Protein 4J5R (pdb70)

Structure (mmCIF, N/CA/C/O backbone):
data_4J5R
#
_entry.id   4J5R
#
_cell.length_a   50.803
_cell.length_b   72.004
_cell.length_c   81.919
_cell.angle_alpha   90.00
_cell.angle_beta   90.00
_cell.angle_gamma   90.00
#
_symmetry.space_group_name_H-M   'P 21 21 21'
#
loop_
_entity.id
_entity.type
_entity.pdbx_description
1 polymer 'O-acetyl-ADP-ribose deacetylase 1'
2 non-polymer "5'-O-[(S)-{[(S)-{[(2R,3R,4S)-3,4-DIHYDROXYPYRROLIDIN-2-YL]METHOXY}(HYDROXY)PHOSPHORYL]OXY}(HYDROXY)PHOSPHORYL]ADENOSINE"
3 non-polymer 'CHLORIDE ION'
4 non-polymer 1,2-ETHANEDIOL
5 water water
#
loop_
_atom_site.group_PDB
_atom_site.id
_atom_site.type_symbol
_atom_site.label_atom_id
_atom_site.label_alt_id
_atom_site.label_comp_id
_atom_site.label_asym_id
_atom_site.label_entity_id
_atom_site.label_seq_id
_atom_site.pdbx_PDB_ins_code
_atom_site.Cartn_x
_atom_site.Cartn_y
_atom_site.Cartn_z
_atom_site.occupancy
_atom_site.B_iso_or_equiv
_atom_site.auth_seq_id
_atom_site.auth_comp_id
_atom_site.auth_asym_id
_atom_site.auth_atom_id
_atom_site.pdbx_PDB_model_num
ATOM 1 N N . SER A 1 6 ? 23.694 54.432 14.238 1.00 30.67 12 SER A N 1
ATOM 2 C CA A SER A 1 6 ? 22.927 55.546 13.594 0.40 24.44 12 SER A CA 1
ATOM 3 C CA B SER A 1 6 ? 22.837 55.472 13.599 0.60 27.59 12 SER A CA 1
ATOM 4 C C . SER A 1 6 ? 22.338 56.519 14.613 1.00 20.81 12 SER A C 1
ATOM 5 O O . SER A 1 6 ? 21.754 56.162 15.649 1.00 22.89 12 SER A O 1
ATOM 19 N N . ARG A 1 7 ? 22.515 57.785 14.306 1.00 16.82 13 ARG A N 1
ATOM 20 C CA . ARG A 1 7 ? 21.970 58.851 15.124 1.00 13.21 13 ARG A CA 1
ATOM 21 C C . ARG A 1 7 ? 20.457 58.803 15.130 1.00 11.56 13 ARG A C 1
ATOM 22 O O . ARG A 1 7 ? 19.824 59.174 16.123 1.00 12.24 13 ARG A O 1
ATOM 43 N N . ILE A 1 8 ? 19.916 58.445 13.977 1.00 11.05 14 ILE A N 1
ATOM 44 C CA . ILE A 1 8 ? 18.494 58.467 13.751 1.00 9.18 14 ILE A CA 1
ATOM 45 C C . ILE A 1 8 ? 17.977 57.046 13.636 1.00 9.42 14 ILE A C 1
ATOM 46 O O . ILE A 1 8 ? 18.486 56.264 12.850 1.00 10.30 14 ILE A O 1
ATOM 62 N N . THR A 1 9 ? 16.929 56.765 14.400 1.00 8.64 15 THR A N 1
ATOM 63 C CA . THR A 1 9 ? 16.127 55.567 14.289 1.00 9.47 15 THR A CA 1
ATOM 64 C C . THR A 1 9 ? 14.787 55.966 13.722 1.00 8.25 15 THR A C 1
ATOM 65 O O . THR A 1 9 ? 14.246 56.974 14.137 1.00 8.96 15 THR A O 1
ATOM 76 N N . TYR A 1 10 ? 14.268 55.200 12.760 1.00 9.18 16 TYR A N 1
ATOM 77 C CA . TYR A 1 10 ? 12.974 55.486 12.159 1.00 9.40 16 TYR A CA 1
ATOM 78 C C . TYR A 1 10 ? 11.888 54.556 12.680 1.00 9.32 16 TYR A C 1
ATOM 79 O O . TYR A 1 10 ? 12.073 53.343 12.740 1.00 11.94 16 TYR A O 1
ATOM 97 N N . VAL A 1 11 ? 10.730 55.144 12.975 1.00 9.49 17 VAL A N 1
ATOM 98 C CA . VAL A 1 11 ? 9.542 54.403 13.402 1.00 9.11 17 VAL A CA 1
ATOM 99 C C . VAL A 1 11 ? 8.355 54.851 12.564 1.00 9.64 17 VAL A C 1
ATOM 100 O O . VAL A 1 11 ? 8.149 56.047 12.300 1.00 12.21 17 VAL A O 1
ATOM 113 N N . LYS A 1 12 ? 7.597 53.860 12.114 1.00 9.68 18 LYS A N 1
ATOM 114 C CA . LYS A 1 12 ? 6.327 54.089 11.454 1.00 11.54 18 LYS A CA 1
ATOM 115 C C . LYS A 1 12 ? 5.229 54.083 12.532 1.00 14.57 18 LYS A C 1
ATOM 116 O O . LYS A 1 12 ? 4.930 53.047 13.144 1.00 19.19 18 LYS A O 1
ATOM 135 N N . GLY A 1 13 ? 4.553 55.187 12.660 1.00 18.78 19 GLY A N 1
ATOM 136 C CA . GLY A 1 13 ? 3.443 55.298 13.613 1.00 21.11 19 GLY A CA 1
ATOM 137 C C . GLY A 1 13 ? 3.304 56.723 14.112 1.00 19.21 19 GLY A C 1
ATOM 138 O O . GLY A 1 13 ? 3.652 57.685 13.413 1.00 21.64 19 GLY A O 1
ATOM 142 N N . ASP A 1 14 ? 2.710 56.798 15.307 1.00 17.04 20 ASP A N 1
ATOM 143 C CA . ASP A 1 14 ? 2.194 57.995 15.899 1.00 16.52 20 ASP A CA 1
ATOM 144 C C . ASP A 1 14 ? 3.342 58.530 16.753 1.00 16.67 20 ASP A C 1
ATOM 145 O O . ASP A 1 14 ? 3.631 57.973 17.843 1.00 18.22 20 ASP A O 1
ATOM 154 N N . LEU A 1 15 ? 3.848 59.718 16.374 1.00 14.58 21 LEU A N 1
ATOM 155 C CA . LEU A 1 15 ? 4.841 60.422 17.157 1.00 12.51 21 LEU A CA 1
ATOM 156 C C . LEU A 1 15 ? 4.425 60.481 18.610 1.00 12.99 21 LEU A C 1
ATOM 157 O O . LEU A 1 15 ? 5.261 60.334 19.507 1.00 15.54 21 LEU A O 1
ATOM 173 N N . PHE A 1 16 ? 3.118 60.683 18.845 1.00 12.62 22 PHE A N 1
ATOM 174 C CA . PHE A 1 16 ? 2.639 60.968 20.201 1.00 15.73 22 PHE A CA 1
ATOM 175 C C . PHE A 1 16 ? 2.487 59.745 21.090 1.00 17.72 22 PHE A C 1
ATOM 176 O O . PHE A 1 16 ? 2.144 59.873 22.289 1.00 24.28 22 PHE A O 1
ATOM 193 N N . ALA A 1 17 ? 2.751 58.591 20.512 1.00 19.58 23 ALA A N 1
ATOM 194 C CA . ALA A 1 17 ? 2.857 57.344 21.251 1.00 20.00 23 ALA A CA 1
ATOM 195 C C . ALA A 1 17 ? 4.306 56.944 21.522 1.00 16.94 23 ALA A C 1
ATOM 196 O O . ALA A 1 17 ? 4.558 55.828 21.964 1.00 19.08 23 ALA A O 1
ATOM 203 N N . CYS A 1 18 ? 5.253 57.843 21.227 1.00 15.90 24 CYS A N 1
ATOM 204 C CA . CYS A 1 18 ? 6.630 57.646 21.686 1.00 14.36 24 CYS A CA 1
ATOM 205 C C . CYS A 1 18 ? 6.695 57.639 23.220 1.00 15.31 24 CYS A C 1
ATOM 206 O O . CYS A 1 18 ? 5.717 57.993 23.909 1.00 15.85 24 CYS A O 1
ATOM 214 N N . PRO A 1 19 ? 7.855 57.246 23.785 1.00 13.27 25 PRO A N 1
ATOM 215 C CA . PRO A 1 19 ? 7.921 57.213 25.245 1.00 13.78 25 PRO A CA 1
ATOM 216 C C . PRO A 1 19 ? 7.640 58.573 25.889 1.00 15.21 25 PRO A C 1
ATOM 217 O O . PRO A 1 19 ? 8.032 59.645 25.380 1.00 14.36 25 PRO A O 1
ATOM 228 N N A LYS A 1 20 ? 6.971 58.515 27.024 0.61 17.29 26 LYS A N 1
ATOM 229 N N B LYS A 1 20 ? 6.961 58.534 27.020 0.39 16.62 26 LYS A N 1
ATOM 230 C CA A LYS A 1 20 ? 6.548 59.710 27.749 0.61 18.73 26 LYS A CA 1
ATOM 231 C CA B LYS A 1 20 ? 6.542 59.756 27.680 0.39 17.64 26 LYS A CA 1
ATOM 232 C C A LYS A 1 20 ? 7.716 60.443 28.374 0.61 16.35 26 LYS A C 1
ATOM 233 C C B LYS A 1 20 ? 7.755 60.502 28.231 0.39 18.41 26 LYS A C 1
ATOM 234 O O A LYS A 1 20 ? 7.592 61.587 28.782 0.61 19.01 26 LYS A O 1
ATOM 235 O O B LYS A 1 20 ? 7.694 61.706 28.453 0.39 21.83 26 LYS A O 1
ATOM 272 N N . THR A 1 21 ? 8.866 59.784 28.394 1.00 17.25 27 THR A N 1
ATOM 273 C CA . THR A 1 21 ? 10.107 60.359 28.892 1.00 15.88 27 THR A CA 1
ATOM 274 C C . THR A 1 21 ? 10.921 61.056 27.785 1.00 12.73 27 THR A C 1
ATOM 275 O O . THR A 1 21 ? 11.874 61.777 28.095 1.00 13.40 27 THR A O 1
ATOM 287 N N . ASP A 1 22 ? 10.616 60.794 26.511 1.00 10.73 28 ASP A N 1
ATOM 288 C CA . ASP A 1 22 ? 11.301 61.468 25.408 1.00 8.75 28 ASP A CA 1
ATOM 289 C C . ASP A 1 22 ? 10.884 62.932 25.396 1.00 8.40 28 ASP A C 1
ATOM 290 O O . ASP A 1 22 ? 9.754 63.286 25.735 1.00 10.70 28 ASP A O 1
ATOM 299 N N . SER A 1 23 ? 11.808 63.780 24.994 1.00 6.45 29 SER A N 1
ATOM 300 C CA . SER A 1 23 ? 11.478 65.137 24.584 1.00 6.17 29 SER A CA 1
ATOM 301 C C . SER A 1 23 ? 11.065 65.087 23.094 1.00 6.11 29 SER A C 1
ATOM 302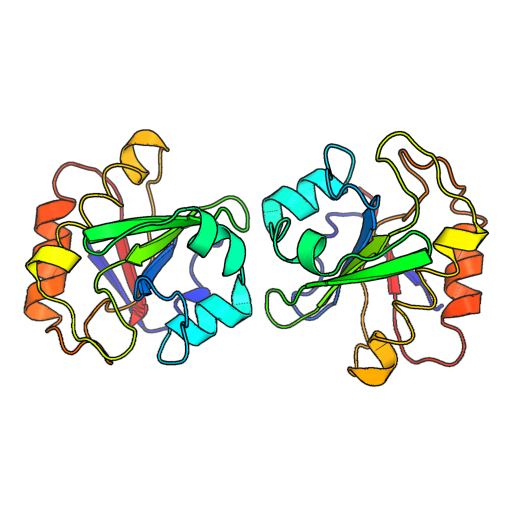 O O . SER A 1 23 ? 11.435 64.179 22.401 1.00 6.65 29 SER A O 1
ATOM 310 N N . LEU A 1 24 ? 10.299 66.073 22.689 1.00 5.68 30 LEU A N 1
ATOM 311 C CA . LEU A 1 24 ? 9.725 66.142 21.353 1.00 5.70 30 LEU A CA 1
ATOM 312 C C . LEU A 1 24 ? 10.166 67.404 20.665 1.00 4.81 30 LEU A C 1
ATOM 313 O O . LEU A 1 24 ? 10.472 68.42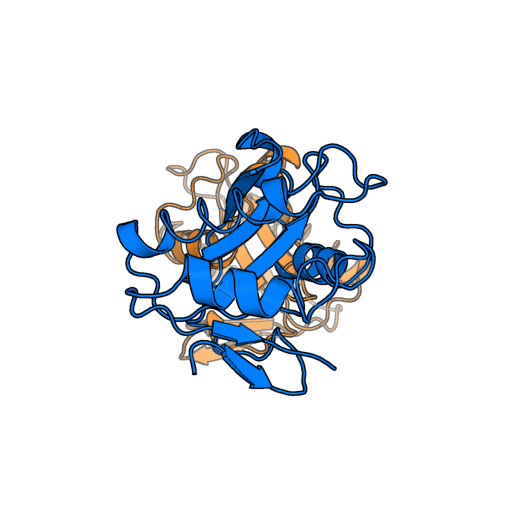4 21.316 1.00 5.60 30 LEU A O 1
ATOM 329 N N . ALA A 1 25 ? 10.148 67.379 19.326 1.00 4.83 31 ALA A N 1
ATOM 330 C CA . ALA A 1 25 ? 10.475 68.562 18.553 1.00 4.66 31 ALA A CA 1
ATOM 331 C C . ALA A 1 25 ? 9.652 68.638 17.280 1.00 4.02 31 ALA A C 1
ATOM 332 O O . ALA A 1 25 ? 9.372 67.618 16.659 1.00 4.74 31 ALA A O 1
ATOM 339 N N . HIS A 1 26 ? 9.388 69.879 16.862 1.00 4.15 32 HIS A N 1
ATOM 340 C CA . HIS A 1 26 ? 8.797 70.154 15.553 1.00 4.68 32 HIS A CA 1
ATOM 341 C C . HIS A 1 26 ? 9.030 71.619 15.205 1.00 4.61 32 HIS A C 1
ATOM 342 O O . HIS A 1 26 ? 9.488 72.397 16.040 1.00 5.09 32 HIS A O 1
ATOM 357 N N . CYS A 1 27 ? 8.703 71.996 13.967 1.00 4.62 33 CYS A N 1
ATOM 358 C CA . CYS A 1 27 ? 8.994 73.338 13.443 1.00 4.46 33 CYS A CA 1
ATOM 359 C C . CYS A 1 27 ? 7.747 74.229 13.390 1.00 4.49 33 CYS A C 1
ATOM 360 O O . CYS A 1 27 ? 6.696 73.782 12.888 1.00 4.87 33 CYS A O 1
ATOM 368 N N . ILE A 1 28 ? 7.875 75.486 13.804 1.00 4.33 34 ILE A N 1
ATOM 369 C CA . ILE A 1 28 ? 6.819 76.458 13.693 1.00 4.90 34 ILE A CA 1
ATOM 370 C C . ILE A 1 28 ? 7.408 77.808 13.286 1.00 4.89 34 ILE A C 1
ATOM 371 O O . ILE A 1 28 ? 8.634 77.980 13.177 1.00 5.51 34 ILE A O 1
ATOM 387 N N . SER A 1 29 ? 6.528 78.795 13.096 1.00 5.48 35 SER A N 1
ATOM 388 C CA . SER A 1 29 ? 6.929 80.175 12.866 1.00 6.12 35 SER A CA 1
ATOM 389 C C . SER A 1 29 ? 6.918 81.011 14.121 1.00 6.31 35 SER A C 1
ATOM 390 O O . SER A 1 29 ? 6.333 80.626 15.140 1.00 6.12 35 SER A O 1
ATOM 398 N N . GLU A 1 30 ? 7.444 82.219 13.999 1.00 6.62 36 GLU A N 1
ATOM 399 C CA . GLU A 1 30 ? 7.367 83.181 15.099 1.00 6.87 36 GLU A CA 1
ATOM 400 C C . GLU A 1 30 ? 5.925 83.479 15.496 1.00 7.67 36 GLU A C 1
ATOM 401 O O . GLU A 1 30 ? 5.653 83.895 16.622 1.00 9.19 36 GLU A O 1
ATOM 413 N N . ASP A 1 31 ? 4.986 83.345 14.579 1.00 7.44 37 ASP A N 1
ATOM 414 C CA . ASP A 1 31 ? 3.596 83.652 14.865 1.00 8.77 37 ASP A CA 1
ATOM 415 C C . ASP A 1 31 ? 2.930 82.625 15.810 1.00 8.38 37 ASP A C 1
ATOM 416 O O . ASP A 1 31 ? 1.873 82.900 16.388 1.00 9.23 37 ASP A O 1
ATOM 425 N N A CYS A 1 32 ? 3.526 81.448 16.023 0.55 8.15 38 CYS A N 1
ATOM 426 N N B CYS A 1 32 ? 3.472 81.409 15.820 0.45 8.03 38 CYS A N 1
ATOM 427 C CA A CYS A 1 32 ? 2.916 80.414 16.848 0.55 7.94 38 CYS A CA 1
ATOM 428 C CA B CYS A 1 32 ? 3.028 80.366 16.702 0.45 7.99 38 CYS A CA 1
ATOM 429 C C A CYS A 1 32 ? 1.429 80.186 16.525 0.55 6.99 38 CYS A C 1
ATOM 430 C C B CYS A 1 32 ? 1.548 79.954 16.480 0.45 7.92 38 CYS A C 1
ATOM 431 O O A CYS A 1 32 ? 0.594 80.102 17.423 0.55 7.58 38 CYS A O 1
ATOM 432 O O B CYS A 1 32 ? 0.840 79.508 17.391 0.45 8.20 38 CYS A O 1
ATOM 447 N N . ARG A 1 33 ? 1.113 80.094 15.230 1.00 6.76 39 ARG A N 1
ATOM 448 C CA . ARG A 1 33 ? -0.262 79.766 14.820 1.00 6.75 39 ARG A CA 1
ATOM 449 C C . ARG A 1 33 ? -0.522 78.252 14.827 1.00 6.98 39 ARG A C 1
ATOM 450 O O . ARG A 1 33 ? -1.615 77.814 15.169 1.00 8.24 39 ARG A O 1
ATOM 472 N N . MET A 1 34 ? 0.430 77.481 14.375 1.00 6.28 40 MET A N 1
ATOM 473 C CA . MET A 1 34 ? 0.367 76.007 14.450 1.00 5.59 40 MET A CA 1
ATOM 474 C C . MET A 1 34 ? -0.952 75.457 13.901 1.00 6.04 40 MET A C 1
ATOM 475 O O . MET A 1 34 ? -1.629 74.673 14.538 1.00 7.27 40 MET A O 1
ATOM 489 N N . GLY A 1 35 ? -1.319 75.879 12.694 1.00 5.61 41 GLY A N 1
ATOM 490 C CA . GLY A 1 35 ? -2.646 75.600 12.166 1.00 5.56 41 GLY A CA 1
ATOM 491 C C . GLY A 1 35 ? -2.799 74.401 11.252 1.00 5.49 41 GLY A C 1
ATOM 492 O O . GLY A 1 35 ? -3.907 74.103 10.813 1.00 6.94 41 GLY A O 1
ATOM 496 N N . ALA A 1 36 ? -1.672 73.778 10.918 1.00 5.68 42 ALA A N 1
ATOM 497 C CA . ALA A 1 36 ? -1.642 72.727 9.939 1.00 6.19 42 ALA A CA 1
ATOM 498 C C . ALA A 1 36 ? -0.600 71.687 10.276 1.00 5.70 42 ALA A C 1
ATOM 499 O O . ALA A 1 36 ? 0.178 71.863 11.237 1.00 5.90 42 ALA A O 1
ATOM 506 N N . GLY A 1 37 ? -0.504 70.639 9.481 1.00 6.73 43 GLY A N 1
ATOM 507 C CA . GLY A 1 37 ? 0.523 69.654 9.647 1.00 5.85 43 GLY A CA 1
ATOM 508 C C . GLY A 1 37 ? 0.476 68.984 10.994 1.00 5.74 43 GLY A C 1
ATOM 509 O O . GLY A 1 37 ? -0.565 68.924 11.657 1.00 7.06 43 GLY A O 1
ATOM 513 N N . ILE A 1 38 ? 1.621 68.532 11.458 1.00 5.56 44 ILE A N 1
ATOM 514 C CA . ILE A 1 38 ? 1.732 67.982 12.797 1.00 6.18 44 ILE A CA 1
ATOM 515 C C . ILE A 1 38 ? 1.596 69.091 13.850 1.00 5.22 44 ILE A C 1
ATOM 516 O O . ILE A 1 38 ? 1.235 68.813 14.995 1.00 5.40 44 ILE A O 1
ATOM 532 N N . ALA A 1 39 ? 1.860 70.338 13.471 1.00 4.83 45 ALA A N 1
ATOM 533 C CA . ALA A 1 39 ? 1.831 71.376 14.472 1.00 4.83 45 ALA A CA 1
ATOM 534 C C . ALA A 1 39 ? 0.487 71.521 15.120 1.00 5.15 45 ALA A C 1
ATOM 535 O O . ALA A 1 39 ? 0.400 71.790 16.321 1.00 5.10 45 ALA A O 1
ATOM 542 N N . VAL A 1 40 ? -0.588 71.413 14.340 1.00 4.85 46 VAL A N 1
ATOM 543 C CA . VAL A 1 40 ? -1.920 71.582 14.924 1.00 4.85 46 VAL A CA 1
ATOM 544 C C . VAL A 1 40 ? -2.210 70.500 15.980 1.00 4.76 46 VAL A C 1
ATOM 545 O O . VAL A 1 40 ? -2.976 70.695 16.911 1.00 5.86 46 VAL A O 1
ATOM 558 N N . LEU A 1 41 ? -1.591 69.328 15.808 1.00 5.35 47 LEU A N 1
ATOM 559 C CA . LEU A 1 41 ? -1.662 68.268 16.801 1.00 5.65 47 LEU A CA 1
ATOM 560 C C . LEU A 1 41 ? -0.853 68.555 18.051 1.00 5.49 47 LEU A C 1
ATOM 561 O O . LEU A 1 41 ? -1.310 68.263 19.158 1.00 5.67 47 LEU A O 1
ATOM 577 N N . PHE A 1 42 ? 0.332 69.154 17.917 1.00 5.25 48 PHE A N 1
ATOM 578 C CA . PHE A 1 42 ? 1.056 69.667 19.091 1.00 4.78 48 PHE A CA 1
ATOM 579 C C . PHE A 1 42 ? 0.207 70.717 19.806 1.00 5.25 48 PHE A C 1
ATOM 580 O O . PHE A 1 42 ? 0.172 70.757 21.045 1.00 5.64 48 PHE A O 1
ATOM 597 N N . LYS A 1 43 ? -0.444 71.591 19.064 1.00 5.51 49 LYS A N 1
ATOM 598 C CA . LYS A 1 43 ? -1.275 72.607 19.658 1.00 5.59 49 LYS A CA 1
ATOM 599 C C . LYS A 1 43 ? -2.394 71.989 20.461 1.00 5.98 49 LYS A C 1
ATOM 600 O O . LYS A 1 43 ? -2.641 72.335 21.635 1.00 7.00 49 LYS A O 1
ATOM 619 N N . LYS A 1 44 ? -3.104 71.057 19.852 1.00 5.87 50 LYS A N 1
ATOM 620 C CA . LYS A 1 44 ? -4.217 70.363 20.537 1.00 7.52 50 LYS A CA 1
ATOM 621 C C . LYS A 1 44 ? -3.710 69.649 21.793 1.00 6.91 50 LYS A C 1
ATOM 622 O O . LYS A 1 44 ? -4.363 69.680 22.828 1.00 7.89 50 LYS A O 1
ATOM 641 N N . LYS A 1 45 ? -2.606 68.923 21.685 1.00 7.07 51 LYS A N 1
ATOM 642 C CA . LYS A 1 45 ? -2.162 68.052 22.763 1.00 7.18 51 LYS A CA 1
ATOM 643 C C . LYS A 1 45 ? -1.608 68.833 23.941 1.00 6.85 51 LYS A C 1
ATOM 644 O O . LYS A 1 45 ? -1.855 68.489 25.096 1.00 9.21 51 LYS A O 1
ATOM 663 N N . PHE A 1 46 ? -0.797 69.849 23.661 1.00 5.84 52 PHE A N 1
ATOM 664 C CA . PHE A 1 46 ? -0.012 70.537 24.673 1.00 5.66 52 PHE A CA 1
ATOM 665 C C . PHE A 1 46 ? -0.414 71.971 24.940 1.00 5.85 52 PHE A C 1
ATOM 666 O O . PHE A 1 46 ? -0.054 72.507 25.993 1.00 7.19 52 PHE A O 1
ATOM 683 N N . GLY A 1 47 ? -1.106 72.640 24.009 1.00 5.77 53 GLY A N 1
ATOM 684 C CA . GLY A 1 47 ? -1.376 74.038 24.199 1.00 5.89 53 GLY A CA 1
ATOM 685 C C . GLY A 1 47 ? -0.129 74.860 24.417 1.00 5.96 53 GLY A C 1
ATOM 686 O O . GLY A 1 47 ? 0.865 74.684 23.751 1.00 6.59 53 GLY A O 1
ATOM 690 N N . GLY A 1 48 ? -0.167 75.738 25.391 1.00 5.92 54 GLY A N 1
ATOM 691 C CA . GLY A 1 48 ? 0.972 76.571 25.695 1.00 6.41 54 GLY A CA 1
ATOM 692 C C . GLY A 1 48 ? 1.286 77.732 24.768 1.00 6.35 54 GLY A C 1
ATOM 693 O O . GLY A 1 48 ? 2.371 78.296 24.819 1.00 6.64 54 GLY A O 1
ATOM 697 N N . VAL A 1 49 ? 0.341 78.098 23.906 1.00 6.67 55 VAL A N 1
ATOM 698 C CA . VAL A 1 49 ? 0.589 79.185 22.949 1.00 6.98 55 VAL A CA 1
ATOM 699 C C . VAL A 1 49 ? 1.008 80.473 23.635 1.00 7.12 55 VAL A C 1
ATOM 700 O O . VAL A 1 49 ? 1.964 81.103 23.218 1.00 7.41 55 VAL A O 1
ATOM 713 N N . GLN A 1 50 ? 0.325 80.860 24.702 1.00 7.35 56 GLN A N 1
ATOM 714 C CA A GLN A 1 50 ? 0.649 82.107 25.403 0.70 7.96 56 GLN A CA 1
ATOM 715 C CA B GLN A 1 50 ? 0.689 82.136 25.287 0.30 7.93 56 GLN A CA 1
ATOM 716 C C . GLN A 1 50 ? 2.074 82.076 25.929 1.00 6.69 56 GLN A C 1
ATOM 717 O O . GLN A 1 50 ? 2.859 83.028 25.802 1.00 7.76 56 GLN A O 1
ATOM 744 N N . GLU A 1 51 ? 2.394 80.977 26.601 1.00 6.50 57 GLU A N 1
ATOM 745 C CA . GLU A 1 51 ? 3.742 80.820 27.158 1.00 6.75 57 GLU A CA 1
ATOM 746 C C . GLU A 1 51 ? 4.802 80.875 26.039 1.00 7.08 57 GLU A C 1
ATOM 747 O O . GLU A 1 51 ? 5.858 81.492 26.237 1.00 7.91 57 GLU A O 1
ATOM 759 N N . LEU A 1 52 ? 4.536 80.225 24.908 1.00 6.52 58 LEU A N 1
ATOM 760 C CA . LEU A 1 52 ? 5.445 80.256 23.793 1.00 6.48 58 LEU A CA 1
ATOM 761 C C . LEU A 1 52 ? 5.616 81.674 23.251 1.00 6.25 58 LEU A C 1
ATOM 762 O O . LEU A 1 52 ? 6.744 82.162 23.069 1.00 7.38 58 LEU A O 1
ATOM 778 N N . LEU A 1 53 ? 4.505 82.364 23.009 1.00 7.40 59 LEU A N 1
ATOM 779 C CA . LEU A 1 53 ? 4.576 83.751 22.524 1.00 8.22 59 LEU A CA 1
ATOM 780 C C . LEU A 1 53 ? 5.424 84.622 23.447 1.00 8.82 59 LEU A C 1
ATOM 781 O O . LEU A 1 53 ? 6.220 85.445 23.004 1.00 8.66 59 LEU A O 1
ATOM 797 N N . ASN A 1 54 ? 5.254 84.431 24.743 1.00 8.15 60 ASN A N 1
ATOM 798 C CA . ASN A 1 54 ? 5.947 85.219 25.719 1.00 8.39 60 ASN A CA 1
ATOM 799 C C . ASN A 1 54 ? 7.459 85.037 25.693 1.00 9.40 60 ASN A C 1
ATOM 800 O O . ASN A 1 54 ? 8.185 85.917 26.135 1.00 9.96 60 ASN A O 1
ATOM 811 N N . GLN A 1 55 ? 7.938 83.917 25.194 1.00 7.94 61 GLN A N 1
ATOM 812 C CA . GLN A 1 55 ? 9.380 83.730 25.075 1.00 7.98 61 GLN A CA 1
ATOM 813 C C . GLN A 1 55 ? 9.989 84.586 23.973 1.00 9.02 61 GLN A C 1
ATOM 814 O O . GLN A 1 55 ? 11.218 84.750 23.944 1.00 10.01 61 GLN A O 1
ATOM 828 N N . GLN A 1 56 ? 9.183 85.098 23.033 1.00 9.21 62 GLN A N 1
ATOM 829 C CA A GLN A 1 56 ? 9.651 86.043 22.016 0.63 10.22 62 GLN A CA 1
ATOM 830 C CA B GLN A 1 56 ? 9.667 86.061 22.039 0.37 9.80 62 GLN A CA 1
ATOM 831 C C . GLN A 1 56 ? 10.869 85.513 21.268 1.00 9.11 62 GLN A C 1
ATOM 832 O O . GLN A 1 56 ? 11.844 86.235 20.995 1.00 11.02 62 GLN A O 1
ATOM 859 N N . LYS A 1 57 ? 10.780 84.260 20.880 1.00 8.24 63 LYS A N 1
ATOM 860 C CA A LYS A 1 57 ? 11.825 83.656 20.074 0.67 7.81 63 LYS A CA 1
ATOM 861 C CA B LYS A 1 57 ? 11.835 83.654 20.085 0.33 7.86 63 LYS A CA 1
ATOM 862 C C . LYS A 1 57 ? 11.648 83.955 18.601 1.00 7.71 63 LYS A C 1
ATOM 863 O O . LYS A 1 57 ? 10.545 84.128 18.098 1.00 9.67 63 LYS A O 1
ATOM 900 N N . LYS A 1 58 ? 12.778 84.031 17.914 1.00 7.48 64 LYS A N 1
ATOM 901 C CA A LYS A 1 58 ? 12.883 84.464 16.524 0.39 7.94 64 LYS A CA 1
ATOM 902 C CA B LYS A 1 58 ? 12.886 84.463 16.520 0.61 7.88 64 LYS A CA 1
ATOM 903 C C . LYS A 1 58 ? 13.416 83.348 15.644 1.00 7.09 64 LYS A C 1
ATOM 904 O O . LYS A 1 58 ? 13.954 82.342 16.106 1.00 6.91 64 LYS A O 1
ATOM 941 N N . SER A 1 59 ? 13.301 83.545 14.320 1.00 7.48 65 SER A N 1
ATOM 942 C CA A SER A 1 59 ? 13.812 82.584 13.343 0.61 7.30 65 SER A CA 1
ATOM 943 C CA B SER A 1 59 ? 13.793 82.585 13.368 0.39 7.47 65 SER A CA 1
ATOM 944 C C . SER A 1 59 ? 15.252 82.204 13.697 1.00 6.69 65 SER A C 1
ATOM 945 O O . SER A 1 59 ? 16.088 83.080 13.911 1.00 8.69 65 SER A O 1
ATOM 960 N N . GLY A 1 60 ? 15.541 80.900 13.692 1.00 7.27 66 GLY A N 1
ATOM 961 C CA . GLY A 1 60 ? 16.824 80.357 14.048 1.00 7.05 66 GLY A CA 1
ATOM 962 C C . GLY A 1 60 ? 16.990 80.060 15.525 1.00 6.32 66 GLY A C 1
ATOM 963 O O . GLY A 1 60 ? 18.052 79.643 15.914 1.00 7.80 66 GLY A O 1
ATOM 967 N N . GLU A 1 61 ? 15.927 80.222 16.321 1.00 6.72 67 GLU A N 1
ATOM 968 C CA . GLU A 1 61 ? 15.948 79.966 17.748 1.00 7.03 67 GLU A CA 1
ATOM 969 C C . GLU A 1 61 ? 14.976 78.801 18.063 1.00 6.10 67 GLU A C 1
ATOM 970 O O . GLU A 1 61 ? 14.379 78.196 17.153 1.00 6.04 67 GLU A O 1
ATOM 982 N N . VAL A 1 62 ? 14.839 78.490 19.357 1.00 6.00 68 VAL A N 1
ATOM 983 C CA . VAL A 1 62 ? 13.958 77.449 19.826 1.00 5.52 68 VAL A CA 1
ATOM 984 C C . VAL A 1 62 ? 13.194 77.956 21.031 1.00 5.55 68 VAL A C 1
ATOM 985 O O . VAL A 1 62 ? 13.775 78.539 21.942 1.00 7.41 68 VAL A O 1
ATOM 998 N N . ALA A 1 63 ? 11.885 77.745 21.045 1.00 5.50 69 ALA A N 1
ATOM 999 C CA . ALA A 1 63 ? 11.042 77.964 22.202 1.00 5.82 69 ALA A CA 1
ATOM 1000 C C . ALA A 1 63 ? 10.763 76.613 22.857 1.00 5.98 69 ALA A C 1
ATOM 1001 O O . ALA A 1 63 ? 10.759 75.569 22.183 1.00 6.18 69 ALA A O 1
ATOM 1008 N N . VAL A 1 64 ? 10.558 76.626 24.167 1.00 6.38 70 VAL A N 1
ATOM 1009 C CA . VAL A 1 64 ? 10.528 75.357 24.899 1.00 6.40 70 VAL A CA 1
ATOM 1010 C C . VAL A 1 64 ? 9.396 75.339 25.933 1.00 6.72 70 VAL A C 1
ATOM 1011 O O . VAL A 1 64 ? 9.242 76.311 26.693 1.00 9.19 70 VAL A O 1
ATOM 1024 N N . LEU A 1 65 ? 8.658 74.249 25.980 1.00 6.07 71 LEU A N 1
ATOM 1025 C CA . LEU A 1 65 ? 7.739 74.000 27.073 1.00 6.43 71 LEU A CA 1
ATOM 1026 C C . LEU A 1 65 ? 8.217 72.810 27.859 1.00 7.03 71 LEU A C 1
ATOM 1027 O O . LEU A 1 65 ? 8.742 71.848 27.334 1.00 7.87 71 LEU A O 1
ATOM 1043 N N A LYS A 1 66 ? 7.713 72.760 29.091 0.52 7.06 72 LYS A N 1
ATOM 1044 N N B LYS A 1 66 ? 8.292 72.994 29.177 0.48 7.29 72 LYS A N 1
ATOM 1045 C CA A LYS A 1 66 ? 7.793 71.580 29.917 0.42 7.29 72 LYS A CA 1
ATOM 1046 C CA B LYS A 1 66 ? 8.656 71.896 30.061 0.48 6.41 72 LYS A CA 1
ATOM 1047 C CA C LYS A 1 66 ? 7.709 71.020 30.452 0.10 9.65 72 LYS A CA 1
ATOM 1048 C C A LYS A 1 66 ? 6.419 70.954 29.994 0.52 7.73 72 LYS A C 1
ATOM 1049 C C B LYS A 1 66 ? 7.345 71.276 30.582 0.48 6.60 72 LYS A C 1
ATOM 1050 O O A LYS A 1 66 ? 5.449 71.602 30.423 0.52 7.49 72 LYS A O 1
ATOM 1051 O O B LYS A 1 66 ? 6.547 71.972 31.237 0.48 6.62 72 LYS A O 1
ATOM 1104 N N A ARG A 1 67 ? 6.319 69.671 29.593 0.45 6.58 73 ARG A N 1
ATOM 1105 N N B ARG A 1 67 ? 7.140 69.976 30.311 0.55 5.74 73 ARG A N 1
ATOM 1106 C CA A ARG A 1 67 ? 5.054 68.900 29.626 0.45 7.34 73 ARG A CA 1
ATOM 1107 C CA B ARG A 1 67 ? 5.913 69.261 30.698 0.55 6.41 73 ARG A CA 1
ATOM 1108 C C A ARG A 1 67 ? 5.343 67.447 29.979 0.45 7.42 73 ARG A C 1
ATOM 1109 C C B ARG A 1 67 ? 6.273 67.868 31.125 0.55 7.31 73 ARG A C 1
ATOM 1110 O O A ARG A 1 67 ? 6.259 66.869 29.426 0.45 6.90 73 ARG A O 1
ATOM 1111 O O B ARG A 1 67 ? 6.941 67.147 30.396 0.55 8.11 73 ARG A O 1
ATOM 1152 N N A ASP A 1 68 ? 4.527 66.862 30.868 0.45 7.58 74 ASP A N 1
ATOM 1153 N N B ASP A 1 68 ? 5.781 67.487 32.309 0.55 8.89 74 ASP A N 1
ATOM 1154 C CA A ASP A 1 68 ? 4.649 65.461 31.261 0.45 8.86 74 ASP A CA 1
ATOM 1155 C CA B ASP A 1 68 ? 6.009 66.164 32.847 0.55 10.15 74 ASP A CA 1
ATOM 1156 C C A ASP A 1 68 ? 6.062 65.059 31.756 0.45 8.72 74 ASP A C 1
ATOM 1157 C C B ASP A 1 68 ? 7.487 65.768 32.869 0.55 9.76 74 ASP A C 1
ATOM 1158 O O A ASP A 1 68 ? 6.439 63.905 31.679 0.45 10.78 74 ASP A O 1
ATOM 1159 O O B ASP A 1 68 ? 7.821 64.629 32.610 0.55 13.93 74 ASP A O 1
ATOM 1176 N N A GLY A 1 69 ? 6.807 65.996 32.319 0.45 9.14 75 GLY A N 1
ATOM 1177 N N B GLY A 1 69 ? 8.362 66.709 33.195 0.55 10.62 75 GLY A N 1
ATOM 1178 C CA A GLY A 1 69 ? 8.149 65.691 32.819 0.45 8.74 75 GLY A CA 1
ATOM 1179 C CA B GLY A 1 69 ? 9.776 66.395 33.390 0.55 11.02 75 GLY A CA 1
ATOM 1180 C C A GLY A 1 69 ? 9.273 65.700 31.782 0.45 9.28 75 GLY A C 1
ATOM 1181 C C B GLY A 1 69 ? 10.581 66.323 32.094 0.55 9.10 75 GLY A C 1
ATOM 1182 O O A GLY A 1 69 ? 10.394 65.331 32.108 0.45 11.88 75 GLY A O 1
ATOM 1183 O O B GLY A 1 69 ? 11.763 66.018 32.097 0.55 12.20 75 GLY A O 1
ATOM 1190 N N A ARG A 1 70 ? 8.994 66.148 30.557 0.45 6.73 76 ARG A N 1
ATOM 1191 N N B ARG A 1 70 ? 9.943 66.598 30.972 0.55 8.62 76 ARG A N 1
ATOM 1192 C CA A ARG A 1 70 ? 10.029 66.261 29.490 0.45 7.30 76 ARG A CA 1
ATOM 1193 C CA B ARG A 1 70 ? 10.626 66.579 29.700 0.55 8.51 76 ARG A CA 1
ATOM 1194 C C A ARG A 1 70 ? 9.885 67.611 28.750 0.45 7.09 76 ARG A C 1
ATOM 1195 C C B ARG A 1 70 ? 10.246 67.819 28.951 0.55 6.68 76 ARG A C 1
ATOM 1196 O O A ARG A 1 70 ? 8.956 68.375 29.090 0.45 8.09 76 ARG A O 1
ATOM 1197 O O B ARG A 1 70 ? 9.490 68.657 29.429 0.55 6.48 76 ARG A O 1
ATOM 1238 N N . TYR A 1 71 ? 10.747 67.899 27.744 1.00 6.69 77 TYR A N 1
ATOM 1239 C CA . TYR A 1 71 ? 10.670 69.146 26.996 1.00 6.74 77 TYR A CA 1
ATOM 1240 C C . TYR A 1 71 ? 9.987 68.960 25.653 1.00 6.58 77 TYR A C 1
ATOM 1241 O O . TYR A 1 71 ? 10.114 67.906 25.041 1.00 6.72 77 TYR A O 1
ATOM 1260 N N . ILE A 1 72 ? 9.261 69.992 25.260 1.00 6.20 78 ILE A N 1
ATOM 1261 C CA . ILE A 1 72 ? 8.652 70.050 23.939 1.00 5.45 78 ILE A CA 1
ATOM 1262 C C . ILE A 1 72 ? 9.309 71.267 23.280 1.00 5.15 78 ILE A C 1
ATOM 1263 O O . ILE A 1 72 ? 9.188 72.400 23.731 1.00 5.29 78 ILE A O 1
ATOM 1279 N N . TYR A 1 73 ? 10.068 71.001 22.211 1.00 5.14 79 TYR A N 1
ATOM 1280 C CA . TYR A 1 73 ? 10.844 71.987 21.503 1.00 5.06 79 TYR A CA 1
ATOM 1281 C C . TYR A 1 73 ? 10.064 72.464 20.267 1.00 4.84 79 TYR A C 1
ATOM 1282 O O . TYR A 1 73 ? 9.603 71.645 19.452 1.00 5.47 79 TYR A O 1
ATOM 1300 N N . TYR A 1 74 ? 9.960 73.776 20.154 1.00 4.85 80 TYR A N 1
ATOM 1301 C CA . TYR A 1 74 ? 9.296 74.487 19.053 1.00 4.85 80 TYR A CA 1
ATOM 1302 C C . TYR A 1 74 ? 10.403 75.218 18.294 1.00 4.89 80 TYR A C 1
ATOM 1303 O O . TYR A 1 74 ? 10.877 76.241 18.727 1.00 5.42 80 TYR A O 1
ATOM 1321 N N . LEU A 1 75 ? 10.862 74.572 17.216 1.00 4.48 81 LEU A N 1
ATOM 1322 C CA . LEU A 1 75 ? 11.949 75.079 16.405 1.00 4.63 81 LEU A CA 1
ATOM 1323 C C . LEU A 1 75 ? 11.409 76.231 15.605 1.00 4.46 81 LEU A C 1
ATOM 1324 O O . LEU A 1 75 ? 10.557 76.030 14.741 1.00 5.47 81 LEU A O 1
ATOM 1340 N N . ILE A 1 76 ? 11.853 77.449 15.883 1.00 5.03 82 ILE A N 1
ATOM 1341 C CA . ILE A 1 76 ? 11.328 78.630 15.274 1.00 5.44 82 ILE A CA 1
ATOM 1342 C C . ILE A 1 76 ? 12.136 78.877 14.020 1.00 5.21 82 ILE A C 1
ATOM 1343 O O . ILE A 1 76 ? 13.198 79.462 14.082 1.00 6.81 82 ILE A O 1
ATOM 1359 N N . THR A 1 77 ? 11.639 78.441 12.857 1.00 5.30 83 THR A N 1
ATOM 1360 C CA . THR A 1 77 ? 12.477 78.359 11.672 1.00 5.64 83 THR A CA 1
ATOM 1361 C C . THR A 1 77 ? 12.191 79.438 10.630 1.00 6.03 83 THR A C 1
ATOM 1362 O O . THR A 1 77 ? 12.872 79.499 9.625 1.00 7.08 83 THR A O 1
ATOM 1373 N N . LYS A 1 78 ? 11.222 80.310 10.916 1.00 6.03 84 LYS A N 1
ATOM 1374 C CA . LYS A 1 78 ? 10.744 81.297 9.959 1.00 6.48 84 LYS A CA 1
ATOM 1375 C C . LYS A 1 78 ? 9.881 82.315 10.680 1.00 6.45 84 LYS A C 1
ATOM 1376 O O . LYS A 1 78 ? 9.434 82.069 11.809 1.00 7.14 84 LYS A O 1
ATOM 1395 N N . LYS A 1 79 ? 9.610 83.428 10.017 1.00 7.50 85 LYS A N 1
ATOM 1396 C CA A LYS A 1 79 ? 8.887 84.544 10.631 0.58 8.50 85 LYS A CA 1
ATOM 1397 C CA B LYS A 1 79 ? 8.900 84.516 10.658 0.42 8.72 85 LYS A CA 1
ATOM 1398 C C . LYS A 1 79 ? 7.372 84.338 10.634 1.00 9.47 85 LYS A C 1
ATOM 1399 O O . LYS A 1 79 ? 6.740 84.393 11.652 1.00 11.56 85 LYS A O 1
ATOM 1436 N N . ARG A 1 80 ? 6.801 84.150 9.474 1.00 9.51 86 ARG A N 1
ATOM 1437 C CA . ARG A 1 80 ? 5.338 84.050 9.333 1.00 9.20 86 ARG A CA 1
ATOM 1438 C C . ARG A 1 80 ? 4.963 82.619 9.001 1.00 7.43 86 ARG A C 1
ATOM 1439 O O . ARG A 1 80 ? 5.753 81.889 8.376 1.00 7.04 86 ARG A O 1
ATOM 1460 N N . ALA A 1 81 ? 3.743 82.226 9.353 1.00 8.12 87 ALA A N 1
ATOM 1461 C CA . ALA A 1 81 ? 3.284 80.870 9.124 1.00 8.62 87 ALA A CA 1
ATOM 1462 C C . ALA A 1 81 ? 3.367 80.493 7.659 1.00 8.24 87 ALA A C 1
ATOM 1463 O O . ALA A 1 81 ? 3.711 79.346 7.308 1.00 9.02 87 ALA A O 1
ATOM 1470 N N . SER A 1 82 ? 3.042 81.457 6.784 1.00 9.01 88 SER A N 1
ATOM 1471 C CA . SER A 1 82 ? 3.049 81.213 5.343 1.00 10.07 88 SER A CA 1
ATOM 1472 C C . SER A 1 82 ? 4.433 81.147 4.728 1.00 9.75 88 SER A C 1
ATOM 1473 O O . SER A 1 82 ? 4.554 80.732 3.571 1.00 11.52 88 SER A O 1
ATOM 1481 N N . HIS A 1 83 ? 5.466 81.577 5.422 1.00 8.23 89 HIS A N 1
ATOM 1482 C CA . HIS A 1 83 ? 6.796 81.525 4.819 1.00 8.10 89 HIS A CA 1
ATOM 1483 C C . HIS A 1 83 ? 7.287 80.105 4.700 1.00 7.24 89 HIS A C 1
ATOM 1484 O O . HIS A 1 83 ? 6.710 79.178 5.288 1.00 7.92 89 HIS A O 1
ATOM 1499 N N . LYS A 1 84 ? 8.382 79.943 3.980 1.00 7.42 90 LYS A N 1
ATOM 1500 C CA . LYS A 1 84 ? 9.114 78.716 3.945 1.00 7.70 90 LYS A CA 1
ATOM 1501 C C . LYS A 1 84 ? 10.482 78.970 4.539 1.00 7.96 90 LYS A C 1
ATOM 1502 O O . LYS A 1 84 ? 11.063 80.027 4.323 1.00 9.40 90 LYS A O 1
ATOM 1521 N N . PRO A 1 85 ? 10.982 78.021 5.308 1.00 6.59 91 PRO A N 1
ATOM 1522 C CA . PRO A 1 85 ? 12.264 78.244 5.991 1.00 6.81 91 PRO A CA 1
ATOM 1523 C C . PRO A 1 85 ? 13.472 78.074 5.073 1.00 6.36 91 PRO A C 1
ATOM 1524 O O . PRO A 1 85 ? 13.422 77.369 4.079 1.00 7.77 91 PRO A O 1
ATOM 1535 N N . THR A 1 86 ? 14.582 78.654 5.492 1.00 6.06 92 THR A N 1
ATOM 1536 C CA . THR A 1 86 ? 15.868 78.332 4.929 1.00 5.82 92 THR A CA 1
ATOM 1537 C C . THR A 1 86 ? 16.503 77.189 5.681 1.00 5.44 92 THR A C 1
ATOM 1538 O O . THR A 1 86 ? 16.267 76.969 6.891 1.00 5.92 92 THR A O 1
ATOM 1549 N N . TYR A 1 87 ? 17.385 76.451 5.011 1.00 6.41 93 TYR A N 1
ATOM 1550 C CA . TYR A 1 87 ? 18.182 75.441 5.705 1.00 6.19 93 TYR A CA 1
ATOM 1551 C C . TYR A 1 87 ? 19.008 76.075 6.824 1.00 5.75 93 TYR A C 1
ATOM 1552 O O . TYR A 1 87 ? 19.179 75.495 7.892 1.00 6.07 93 TYR A O 1
ATOM 1570 N N . GLU A 1 88 ? 19.529 77.284 6.585 1.00 5.60 94 GLU A N 1
ATOM 1571 C CA . GLU A 1 88 ? 20.351 77.956 7.603 1.00 6.39 94 GLU A CA 1
ATOM 1572 C C . GLU A 1 88 ? 19.557 78.183 8.896 1.00 5.77 94 GLU A C 1
ATOM 1573 O O . GLU A 1 88 ? 20.085 77.981 9.995 1.00 6.46 94 GLU A O 1
ATOM 1585 N N . ASN A 1 89 ? 18.309 78.643 8.793 1.00 5.88 95 ASN A N 1
ATOM 1586 C CA . ASN A 1 89 ? 17.536 78.892 9.997 1.00 5.80 95 ASN A CA 1
ATOM 1587 C C . ASN A 1 89 ? 17.100 77.595 10.674 1.00 5.23 95 ASN A C 1
ATOM 1588 O O . ASN A 1 89 ? 17.087 77.526 11.913 1.00 5.71 95 ASN A O 1
ATOM 1599 N N . LEU A 1 90 ? 16.777 76.566 9.904 1.00 5.17 96 LEU A N 1
ATOM 1600 C CA . LEU A 1 90 ? 16.558 75.253 10.517 1.00 5.08 96 LEU A CA 1
ATOM 1601 C C . LEU A 1 90 ? 17.784 74.830 11.284 1.00 5.03 96 LEU A C 1
ATOM 1602 O O . LEU A 1 90 ? 17.682 74.366 12.426 1.00 5.57 96 LEU A O 1
ATOM 1618 N N . GLN A 1 91 ? 18.960 74.935 10.664 1.00 4.91 97 GLN A N 1
ATOM 1619 C CA . GLN A 1 91 ? 20.172 74.497 11.342 1.00 4.96 97 GLN A CA 1
ATOM 1620 C C . GLN A 1 91 ? 20.398 75.275 12.640 1.00 5.23 97 GLN A C 1
ATOM 1621 O O . GLN A 1 91 ? 20.767 74.699 13.658 1.00 5.81 97 GLN A O 1
ATOM 1635 N N A LYS A 1 92 ? 20.219 76.587 12.594 0.41 5.80 98 LYS A N 1
ATOM 1636 N N B LYS A 1 92 ? 20.188 76.581 12.601 0.59 5.76 98 LYS A N 1
ATOM 1637 C CA A LYS A 1 92 ? 20.369 77.376 13.810 0.41 5.91 98 LYS A CA 1
ATOM 1638 C CA B LYS A 1 92 ? 20.356 77.372 13.819 0.59 5.62 98 LYS A CA 1
ATOM 1639 C C A LYS A 1 92 ? 19.414 76.856 14.887 0.41 5.18 98 LYS A C 1
ATOM 1640 C C B LYS A 1 92 ? 19.380 76.985 14.907 0.59 5.17 98 LYS A C 1
ATOM 1641 O O A LYS A 1 92 ? 19.823 76.593 16.025 0.41 4.97 98 LYS A O 1
ATOM 1642 O O B LYS A 1 92 ? 19.730 77.006 16.092 0.59 5.37 98 LYS A O 1
ATOM 1679 N N . SER A 1 93 ? 18.151 76.666 14.534 1.00 5.53 99 SER A N 1
ATOM 1680 C CA A SER A 1 93 ? 17.196 76.234 15.506 0.84 4.80 99 SER A CA 1
ATOM 1681 C CA B SER A 1 93 ? 17.180 76.237 15.513 0.16 4.95 99 SER A CA 1
ATOM 1682 C C . SER A 1 93 ? 17.580 74.880 16.087 1.00 5.21 99 SER A C 1
ATOM 1683 O O . SER A 1 93 ? 17.476 74.661 17.313 1.00 5.65 99 SER A O 1
ATOM 1698 N N . LEU A 1 94 ? 18.060 73.961 15.263 1.00 5.28 100 LEU A N 1
ATOM 1699 C CA . LEU A 1 94 ? 18.512 72.679 15.741 1.00 5.33 100 LEU A CA 1
ATOM 1700 C C . LEU A 1 94 ? 19.684 72.821 16.723 1.00 5.70 100 LEU A C 1
ATOM 1701 O O . LEU A 1 94 ? 19.774 72.096 17.727 1.00 6.45 100 LEU A O 1
ATOM 1717 N N . GLU A 1 95 ? 20.617 73.720 16.389 1.00 5.61 101 GLU A N 1
ATOM 1718 C CA A GLU A 1 95 ? 21.755 73.988 17.264 0.77 5.88 101 GLU A CA 1
ATOM 1719 C CA B GLU A 1 95 ? 21.766 74.011 17.270 0.23 5.58 101 GLU A CA 1
ATOM 1720 C C . GLU A 1 95 ? 21.286 74.575 18.608 1.00 5.81 101 GLU A C 1
ATOM 1721 O O . GLU A 1 95 ? 21.865 74.258 19.654 1.00 7.03 101 GLU A O 1
ATOM 1744 N N . ALA A 1 96 ? 20.272 75.407 18.589 1.00 6.12 102 ALA A N 1
ATOM 1745 C CA . ALA A 1 96 ? 19.704 75.948 19.815 1.00 5.76 102 ALA A CA 1
ATOM 1746 C C . ALA A 1 96 ? 19.070 74.851 20.624 1.00 6.00 102 ALA A C 1
ATOM 1747 O O . ALA A 1 96 ? 19.239 74.820 21.854 1.00 6.91 102 ALA A O 1
ATOM 1754 N N . MET A 1 97 ? 18.332 73.936 19.998 1.00 5.65 103 MET A N 1
ATOM 1755 C CA . MET A 1 97 ? 17.801 72.786 20.694 1.00 5.93 103 MET A CA 1
ATOM 1756 C C . MET A 1 97 ? 18.901 71.914 21.282 1.00 6.10 103 MET A C 1
ATOM 1757 O O . MET A 1 97 ? 18.799 71.515 22.448 1.00 6.90 103 MET A O 1
ATOM 1771 N N . LYS A 1 98 ? 19.939 71.639 20.496 1.00 6.14 104 LYS A N 1
ATOM 1772 C CA . LYS A 1 98 ? 21.058 70.844 20.977 1.00 6.38 104 LYS A CA 1
ATOM 1773 C C . LYS A 1 98 ? 21.669 71.463 22.242 1.00 6.37 104 LYS A C 1
ATOM 1774 O O . LYS A 1 98 ? 21.942 70.752 23.225 1.00 7.20 104 LYS A O 1
ATOM 1793 N N . SER A 1 99 ? 21.893 72.766 22.208 1.00 7.29 105 SER A N 1
ATOM 1794 C CA A SER A 1 99 ? 22.487 73.407 23.368 0.64 7.46 105 SER A CA 1
ATOM 1795 C CA B SER A 1 99 ? 22.474 73.480 23.371 0.36 7.70 105 SER A CA 1
ATOM 1796 C C . SER A 1 99 ? 21.606 73.252 24.613 1.00 7.55 105 SER A C 1
ATOM 1797 O O . SER A 1 99 ? 22.103 72.963 25.718 1.00 8.18 105 SER A O 1
ATOM 1812 N N . HIS A 1 100 ? 20.309 73.414 24.466 1.00 6.94 106 HIS A N 1
ATOM 1813 C CA . HIS A 1 100 ? 19.383 73.228 25.563 1.00 6.71 106 HIS A CA 1
ATOM 1814 C C . HIS A 1 100 ? 19.381 71.796 26.026 1.00 6.67 106 HIS A C 1
ATOM 1815 O O . HIS A 1 100 ? 19.400 71.565 27.264 1.00 7.89 106 HIS A O 1
ATOM 1830 N N . CYS A 1 101 ? 19.385 70.836 25.111 1.00 6.13 107 CYS A N 1
ATOM 1831 C CA . CYS A 1 101 ? 19.457 69.447 25.483 1.00 6.13 107 CYS A CA 1
ATOM 1832 C C . CYS A 1 101 ? 20.659 69.126 26.313 1.00 6.74 107 CYS A C 1
ATOM 1833 O O . CYS A 1 101 ? 20.562 68.430 27.339 1.00 7.91 107 CYS A O 1
ATOM 1841 N N . LEU A 1 102 ? 21.825 69.587 25.879 1.00 7.12 108 LEU A N 1
ATOM 1842 C CA . LEU A 1 102 ? 23.057 69.314 26.605 1.00 7.52 108 LEU A CA 1
ATOM 1843 C C . LEU A 1 102 ? 22.997 69.888 27.997 1.00 7.36 108 LEU A C 1
ATOM 1844 O O . LEU A 1 102 ? 23.419 69.242 28.964 1.00 8.09 108 LEU A O 1
ATOM 1860 N N . LYS A 1 103 ? 22.595 71.129 28.111 1.00 7.86 109 LYS A N 1
ATOM 1861 C CA . LYS A 1 103 ? 22.576 71.861 29.398 1.00 9.56 109 LYS A CA 1
ATOM 1862 C C . LYS A 1 103 ? 21.620 71.212 30.351 1.00 9.71 109 LYS A C 1
ATOM 1863 O O . LYS A 1 103 ? 21.852 71.238 31.553 1.00 11.79 109 LYS A O 1
ATOM 1882 N N . ASN A 1 104 ? 20.541 70.620 29.852 1.00 8.83 110 ASN A N 1
ATOM 1883 C CA . ASN A 1 104 ? 19.425 70.103 30.666 1.00 9.31 110 ASN A CA 1
ATOM 1884 C C . ASN A 1 104 ? 19.342 68.582 30.724 1.00 10.43 110 ASN A C 1
ATOM 1885 O O . ASN A 1 104 ? 18.390 68.005 31.256 1.00 13.10 110 ASN A O 1
ATOM 1896 N N . GLY A 1 105 ? 20.346 67.900 30.193 1.00 10.41 111 GLY A N 1
ATOM 1897 C CA . GLY A 1 105 ? 20.457 66.455 30.319 1.00 10.39 111 GLY A CA 1
ATOM 1898 C C . GLY A 1 105 ? 19.483 65.635 29.467 1.00 10.00 111 GLY A C 1
ATOM 1899 O O . GLY A 1 105 ? 19.148 64.512 29.806 1.00 13.50 111 GLY A O 1
ATOM 1903 N N . VAL A 1 106 ? 19.000 66.189 28.337 1.00 8.44 112 VAL A N 1
ATOM 1904 C CA . VAL A 1 106 ? 18.104 65.483 27.444 1.00 8.21 112 VAL A CA 1
ATOM 1905 C C . VAL A 1 106 ? 18.916 64.556 26.590 1.00 8.42 112 VAL A C 1
ATOM 1906 O O . VAL A 1 106 ? 19.898 64.995 25.965 1.00 11.21 112 VAL A O 1
ATOM 1919 N N . THR A 1 107 ? 18.535 63.281 26.567 1.00 9.12 113 THR A N 1
ATOM 1920 C CA . THR A 1 107 ? 19.233 62.235 25.823 1.00 10.78 113 THR A CA 1
ATOM 1921 C C . THR A 1 107 ? 18.392 61.519 24.778 1.00 9.78 113 THR A C 1
ATOM 1922 O O . THR A 1 107 ? 18.927 60.745 23.996 1.00 11.32 113 THR A O 1
ATOM 1933 N N . ASP A 1 108 ? 17.074 61.745 24.737 1.00 9.78 114 ASP A N 1
ATOM 1934 C CA . ASP A 1 108 ? 16.192 61.025 23.837 1.00 9.54 114 ASP A CA 1
ATOM 1935 C C . ASP A 1 108 ? 15.141 61.998 23.294 1.00 8.06 114 ASP A C 1
ATOM 1936 O O . ASP A 1 108 ? 14.344 62.539 24.048 1.00 9.63 114 ASP A O 1
ATOM 1945 N N . LEU A 1 109 ? 15.205 62.220 21.983 1.00 7.88 115 LEU A N 1
ATOM 1946 C CA A LEU A 1 109 ? 14.308 63.157 21.222 0.69 7.12 115 LEU A CA 1
ATOM 1947 C CA B LEU A 1 109 ? 14.361 63.138 21.312 0.31 6.74 115 LEU A CA 1
ATOM 1948 C C . LEU A 1 109 ? 13.536 62.381 20.228 1.00 6.41 115 LEU A C 1
ATOM 1949 O O . LEU A 1 109 ? 14.102 61.553 19.484 1.00 7.92 115 LEU A O 1
ATOM 1980 N N . SER A 1 110 ? 12.263 62.710 20.097 1.00 6.59 116 SER A N 1
ATOM 1981 C CA . SER A 1 110 ? 11.398 62.162 19.028 1.00 6.63 116 SER A CA 1
ATOM 1982 C C . SER A 1 110 ? 10.827 63.335 18.234 1.00 5.87 116 SER A C 1
ATOM 1983 O O . SER A 1 110 ? 10.502 64.399 18.771 1.00 6.70 116 SER A O 1
ATOM 1991 N N . MET A 1 111 ? 10.693 63.135 16.925 1.00 5.82 117 MET A N 1
ATOM 1992 C CA . MET A 1 111 ? 10.272 64.200 16.027 1.00 5.66 117 MET A CA 1
ATOM 1993 C C . MET A 1 111 ? 9.690 63.571 14.762 1.00 5.60 117 MET A C 1
ATOM 1994 O O . MET A 1 111 ? 9.976 62.413 14.451 1.00 6.29 117 MET A O 1
ATOM 2008 N N . PRO A 1 112 ? 8.910 64.353 13.984 1.00 5.41 118 PRO A N 1
ATOM 2009 C CA . PRO A 1 112 ? 8.523 63.950 12.648 1.00 5.66 118 PRO A CA 1
ATOM 2010 C C . PRO A 1 112 ? 9.672 64.301 11.676 1.00 5.42 118 PRO A C 1
ATOM 2011 O O . PRO A 1 112 ? 10.771 64.658 12.105 1.00 5.70 118 PRO A O 1
ATOM 2022 N N . ARG A 1 113 ? 9.421 64.173 10.378 1.00 5.59 119 ARG A N 1
ATOM 2023 C CA A ARG A 1 113 ? 10.359 64.596 9.346 0.54 5.45 119 ARG A CA 1
ATOM 2024 C CA B ARG A 1 113 ? 10.359 64.597 9.345 0.46 5.55 119 ARG A CA 1
ATOM 2025 C C . ARG A 1 113 ? 10.322 66.108 9.257 1.00 4.88 119 ARG A C 1
ATOM 2026 O O . ARG A 1 113 ? 9.749 66.724 8.323 1.00 5.78 119 ARG A O 1
ATOM 2067 N N . ILE A 1 114 ? 10.908 66.747 10.278 1.00 5.29 120 ILE A N 1
ATOM 2068 C CA . ILE A 1 114 ? 10.833 68.185 10.444 1.00 4.51 120 ILE A CA 1
ATOM 2069 C C . ILE A 1 114 ? 11.275 68.958 9.196 1.00 4.99 120 ILE A C 1
ATOM 2070 O O . ILE A 1 114 ? 12.283 68.673 8.573 1.00 5.25 120 ILE A O 1
ATOM 2086 N N . GLY A 1 115 ? 10.494 69.986 8.860 1.00 4.76 121 GLY A N 1
ATOM 2087 C CA . GLY A 1 115 ? 10.772 70.851 7.760 1.00 5.29 121 GLY A CA 1
ATOM 2088 C C . GLY A 1 115 ? 10.365 70.319 6.376 1.00 5.66 121 GLY A C 1
ATOM 2089 O O . GLY A 1 115 ? 10.422 71.068 5.404 1.00 6.22 121 GLY A O 1
ATOM 2093 N N . CYS A 1 116 ? 9.947 69.066 6.304 1.00 5.69 122 CYS A N 1
ATOM 2094 C CA . CYS A 1 116 ? 9.888 68.344 5.012 1.00 5.63 122 CYS A CA 1
ATOM 2095 C C . CYS A 1 116 ? 8.438 68.029 4.593 1.00 5.74 122 CYS A C 1
ATOM 2096 O O . CYS A 1 116 ? 8.238 67.259 3.659 1.00 8.33 122 CYS A O 1
ATOM 2104 N N . GLY A 1 117 ? 7.449 68.632 5.263 1.00 5.41 123 GLY A N 1
ATOM 2105 C CA . GLY A 1 117 ? 6.044 68.600 4.839 1.00 4.94 123 GLY A CA 1
ATOM 2106 C C . GLY A 1 117 ? 5.731 69.915 4.158 1.00 5.52 123 GLY A C 1
ATOM 2107 O O . GLY A 1 117 ? 6.259 70.256 3.095 1.00 6.65 123 GLY A O 1
ATOM 2111 N N . LEU A 1 118 ? 4.889 70.694 4.812 1.00 5.49 124 LEU A N 1
ATOM 2112 C CA . LEU A 1 118 ? 4.526 72.010 4.332 1.00 6.16 124 LEU A CA 1
ATOM 2113 C C . LEU A 1 118 ? 5.683 72.929 4.124 1.00 6.14 124 LEU A C 1
ATOM 2114 O O . LEU A 1 118 ? 5.639 73.798 3.258 1.00 7.25 124 LEU A O 1
ATOM 2130 N N . ASP A 1 119 ? 6.758 72.767 4.887 1.00 6.05 125 ASP A N 1
ATOM 2131 C CA . ASP A 1 119 ? 7.915 73.672 4.780 1.00 5.99 125 ASP A CA 1
ATOM 2132 C C . ASP A 1 119 ? 8.844 73.369 3.612 1.00 6.31 125 ASP A C 1
ATOM 2133 O O . ASP A 1 119 ? 9.722 74.162 3.327 1.00 7.18 125 ASP A O 1
ATOM 2142 N N . ARG A 1 120 ? 8.594 72.267 2.908 1.00 5.78 126 ARG A N 1
ATOM 2143 C CA . ARG A 1 120 ? 9.193 71.978 1.600 1.00 6.76 126 ARG A CA 1
ATOM 2144 C C . ARG A 1 120 ? 10.678 71.667 1.560 1.00 6.74 126 ARG A C 1
ATOM 2145 O O . ARG A 1 120 ? 11.250 71.563 0.501 1.00 8.45 126 ARG A O 1
ATOM 2166 N N . LEU A 1 121 ? 11.293 71.482 2.712 1.00 6.51 127 LEU A N 1
ATOM 2167 C CA . LEU A 1 121 ? 12.682 71.036 2.717 1.00 6.12 127 LEU A CA 1
ATOM 2168 C C . LEU A 1 121 ? 12.708 69.559 2.362 1.00 6.20 127 LEU A C 1
ATOM 2169 O O . LEU A 1 121 ? 11.681 68.886 2.306 1.00 7.87 127 LEU A O 1
ATOM 2185 N N . GLN A 1 122 ? 13.908 69.067 2.040 1.00 6.35 128 GLN A N 1
ATOM 2186 C CA . GLN A 1 122 ? 14.092 67.672 1.611 1.00 6.00 128 GLN A CA 1
ATOM 2187 C C . GLN A 1 122 ? 14.725 66.831 2.719 1.00 5.92 128 GLN A C 1
ATOM 2188 O O . GLN A 1 122 ? 15.764 67.237 3.268 1.00 5.99 128 GLN A O 1
ATOM 2202 N N . TRP A 1 123 ? 14.143 65.680 3.030 1.00 6.02 129 TRP A N 1
ATOM 2203 C CA . TRP A 1 123 ? 14.643 64.852 4.109 1.00 6.22 129 TRP A CA 1
ATOM 2204 C C . TRP A 1 123 ? 16.055 64.343 3.825 1.00 6.12 129 TRP A C 1
ATOM 2205 O O . TRP A 1 123 ? 16.810 64.141 4.769 1.00 7.36 129 TRP A O 1
ATOM 2226 N N . GLU A 1 124 ? 16.451 64.164 2.574 1.00 6.71 130 GLU A N 1
ATOM 2227 C CA A GLU A 1 124 ? 17.813 63.763 2.309 0.77 7.49 130 GLU A CA 1
ATOM 2228 C CA B GLU A 1 124 ? 17.812 63.782 2.263 0.23 7.42 130 GLU A CA 1
ATOM 2229 C C . GLU A 1 124 ? 18.800 64.777 2.869 1.00 7.32 130 GLU A C 1
ATOM 2230 O O . GLU A 1 124 ? 19.931 64.399 3.251 1.00 9.06 130 GLU A O 1
ATOM 2253 N N . ASN A 1 125 ? 18.422 66.043 2.885 1.00 6.07 131 ASN A N 1
ATOM 2254 C CA . ASN A 1 125 ? 19.276 67.087 3.464 1.00 5.24 131 ASN A CA 1
ATOM 2255 C C . ASN A 1 125 ? 19.068 67.178 4.973 1.00 5.37 131 ASN A C 1
ATOM 2256 O O . ASN A 1 125 ? 20.030 67.219 5.729 1.00 5.89 131 ASN A O 1
ATOM 2267 N N . VAL A 1 126 ? 17.845 67.267 5.440 1.00 5.03 132 VAL A N 1
ATOM 2268 C CA . VAL A 1 126 ? 17.559 67.438 6.857 1.00 5.47 132 VAL A CA 1
ATOM 2269 C C . VAL A 1 126 ? 18.143 66.298 7.686 1.00 5.37 132 VAL A C 1
ATOM 2270 O O . VAL A 1 126 ? 18.689 66.526 8.769 1.00 5.82 132 VAL A O 1
ATOM 2283 N N . SER A 1 127 ? 18.051 65.068 7.214 1.00 5.54 133 SER A N 1
ATOM 2284 C CA . SER A 1 127 ? 18.643 63.958 7.918 1.00 6.44 133 SER A CA 1
ATOM 2285 C C . SER A 1 127 ? 20.136 64.126 8.133 1.00 5.37 133 SER A C 1
ATOM 2286 O O . SER A 1 127 ? 20.648 63.923 9.213 1.00 6.36 133 SER A O 1
ATOM 2294 N N . ALA A 1 128 ? 20.841 64.482 7.056 1.00 5.59 134 ALA A N 1
ATOM 2295 C CA . ALA A 1 128 ? 22.283 64.729 7.138 1.00 5.57 134 ALA A CA 1
ATOM 2296 C C . ALA A 1 128 ? 22.561 65.882 8.091 1.00 5.05 134 ALA A C 1
ATOM 2297 O O . ALA A 1 128 ? 23.509 65.828 8.888 1.00 5.79 134 ALA A O 1
ATOM 2304 N N . MET A 1 129 ? 21.777 66.939 8.033 1.00 5.19 135 MET A N 1
ATOM 2305 C CA . MET A 1 129 ? 21.931 68.073 8.948 1.00 5.36 135 MET A CA 1
ATOM 2306 C C . MET A 1 129 ? 21.797 67.646 10.409 1.00 5.44 135 MET A C 1
ATOM 2307 O O . MET A 1 129 ? 22.607 68.031 11.241 1.00 6.22 135 MET A O 1
ATOM 2321 N N . ILE A 1 130 ? 20.792 66.848 10.724 1.00 5.10 136 ILE A N 1
ATOM 2322 C CA . ILE A 1 130 ? 20.609 66.317 12.056 1.00 5.95 136 ILE A CA 1
ATOM 2323 C C . ILE A 1 130 ? 21.828 65.517 12.477 1.00 5.43 136 ILE A C 1
ATOM 2324 O O . ILE A 1 130 ? 22.354 65.675 13.592 1.00 6.82 136 ILE A O 1
ATOM 2340 N N . GLU A 1 131 ? 22.335 64.655 11.599 1.00 5.70 137 GLU A N 1
ATOM 2341 C CA . GLU A 1 131 ? 23.526 63.859 11.923 1.00 6.45 137 GLU A CA 1
ATOM 2342 C C . GLU A 1 131 ? 24.723 64.753 12.205 1.00 6.28 137 GLU A C 1
ATOM 2343 O O . GLU A 1 131 ? 25.468 64.526 13.169 1.00 6.66 137 GLU A O 1
ATOM 2355 N N . GLU A 1 132 ? 24.936 65.803 11.421 1.00 5.32 138 GLU A N 1
ATOM 2356 C CA . GLU A 1 132 ? 26.081 66.689 11.618 1.00 5.98 138 GLU A CA 1
ATOM 2357 C C . GLU A 1 132 ? 25.938 67.490 12.893 1.00 5.69 138 GLU A C 1
ATOM 2358 O O . GLU A 1 132 ? 26.902 67.648 13.658 1.00 6.93 138 GLU A O 1
ATOM 2370 N N . VAL A 1 133 ? 24.765 68.032 13.169 1.00 5.47 139 VAL A N 1
ATOM 2371 C CA . VAL A 1 133 ? 24.540 68.864 14.341 1.00 5.68 139 VAL A CA 1
ATOM 2372 C C . VAL A 1 133 ? 24.708 68.018 15.607 1.00 5.49 139 VAL A C 1
ATOM 2373 O O . VAL A 1 133 ? 25.341 68.476 16.573 1.00 6.96 139 VAL A O 1
ATOM 2386 N N . PHE A 1 134 ? 24.212 66.788 15.619 1.00 5.76 140 PHE A N 1
ATOM 2387 C CA . PHE A 1 134 ? 24.161 66.006 16.859 1.00 6.47 140 PHE A CA 1
ATOM 2388 C C . PHE A 1 134 ? 25.338 65.071 17.033 1.00 6.89 140 PHE A C 1
ATOM 2389 O O . PHE A 1 134 ? 25.449 64.424 18.099 1.00 6.97 140 PHE A O 1
ATOM 2406 N N A GLU A 1 135 ? 26.250 65.008 16.071 0.59 6.57 141 GLU A N 1
ATOM 2407 N N B GLU A 1 135 ? 26.267 65.015 16.073 0.41 7.06 141 GLU A N 1
ATOM 2408 C CA A GLU A 1 135 ? 27.443 64.213 16.216 0.59 6.42 141 GLU A CA 1
ATOM 2409 C CA B GLU A 1 135 ? 27.454 64.189 16.236 0.41 7.28 141 GLU A CA 1
ATOM 2410 C C A GLU A 1 135 ? 28.175 64.630 17.496 0.59 7.27 141 GLU A C 1
ATOM 2411 C C B GLU A 1 135 ? 28.183 64.625 17.493 0.41 7.67 141 GLU A C 1
ATOM 2412 O O A GLU A 1 135 ? 28.271 65.816 17.799 0.59 8.39 141 GLU A O 1
ATOM 2413 O O B GLU A 1 135 ? 28.260 65.813 17.803 0.41 9.03 141 GLU A O 1
ATOM 2436 N N . ALA A 1 136 ? 28.746 63.637 18.160 1.00 8.83 142 ALA A N 1
ATOM 2437 C CA . ALA A 1 136 ? 29.529 63.848 19.401 1.00 10.37 142 ALA A CA 1
ATOM 2438 C C . ALA A 1 136 ? 28.686 64.263 20.581 1.00 10.13 142 ALA A C 1
ATOM 2439 O O . ALA A 1 136 ? 29.224 64.719 21.586 1.00 16.97 142 ALA A O 1
ATOM 2447 N N . THR A 1 137 ? 27.386 64.018 20.502 1.00 9.44 143 THR A N 1
ATOM 2448 C CA . THR A 1 137 ? 26.530 64.021 21.663 1.00 9.66 143 THR A CA 1
ATOM 2449 C C . THR A 1 137 ? 26.013 62.575 21.846 1.00 10.82 143 THR A C 1
ATOM 2450 O O . THR A 1 137 ? 26.120 61.719 20.938 1.00 12.98 143 THR A O 1
ATOM 2461 N N . ASP A 1 138 ? 25.375 62.346 22.995 1.00 13.29 144 ASP A N 1
ATOM 2462 C CA . ASP A 1 138 ? 24.678 61.064 23.230 1.00 15.00 144 ASP A CA 1
ATOM 2463 C C . ASP A 1 138 ? 23.185 61.217 23.052 1.00 13.78 144 ASP A C 1
ATOM 2464 O O . ASP A 1 138 ? 22.434 60.480 23.638 1.00 18.58 144 ASP A O 1
ATOM 2473 N N . ILE A 1 139 ? 22.763 62.182 22.253 1.00 11.66 145 ILE A N 1
ATOM 2474 C CA . ILE A 1 139 ? 21.333 62.455 22.080 1.00 10.43 145 ILE A CA 1
ATOM 2475 C C . ILE A 1 139 ? 20.830 61.525 20.968 1.00 10.97 145 ILE A C 1
ATOM 2476 O O . ILE A 1 139 ? 21.238 61.663 19.793 1.00 14.33 145 ILE A O 1
ATOM 2492 N N . LYS A 1 140 ? 19.944 60.606 21.323 1.00 11.28 146 LYS A N 1
ATOM 2493 C CA A LYS A 1 140 ? 19.359 59.665 20.382 0.30 11.67 146 LYS A CA 1
ATOM 2494 C CA B LYS A 1 140 ? 19.371 59.672 20.382 0.70 11.95 146 LYS A CA 1
ATOM 2495 C C . LYS A 1 140 ? 18.111 60.280 19.787 1.00 9.86 146 LYS A C 1
ATOM 2496 O O . LYS A 1 140 ? 17.267 60.811 20.499 1.00 11.84 146 LYS A O 1
ATOM 2533 N N . ILE A 1 141 ? 17.971 60.213 18.487 1.00 8.08 147 ILE A N 1
ATOM 2534 C CA . ILE A 1 141 ? 16.839 60.774 17.775 1.00 8.47 147 ILE A CA 1
ATOM 2535 C C . ILE A 1 141 ? 16.024 59.689 17.124 1.00 8.31 147 ILE A C 1
ATOM 2536 O O . ILE A 1 141 ? 16.526 58.797 16.463 1.00 9.33 147 ILE A O 1
ATOM 2552 N N . THR A 1 142 ? 14.724 59.776 17.336 1.00 7.49 148 THR A N 1
ATOM 2553 C CA . THR A 1 142 ? 13.778 58.897 16.666 1.00 7.06 148 THR A CA 1
ATOM 2554 C C . THR A 1 142 ? 12.844 59.736 15.791 1.00 6.60 148 THR A C 1
ATOM 2555 O O . THR A 1 142 ? 12.277 60.687 16.270 1.00 7.27 148 THR A O 1
ATOM 2566 N N . VAL A 1 143 ? 12.769 59.389 14.512 1.00 7.31 149 VAL A N 1
ATOM 2567 C CA . VAL A 1 143 ? 11.959 60.102 13.560 1.00 7.14 149 VAL A CA 1
ATOM 2568 C C . VAL A 1 143 ? 10.746 59.234 13.193 1.00 7.73 149 VAL A C 1
ATOM 2569 O O . VAL A 1 143 ? 10.901 58.078 12.776 1.00 9.42 149 VAL A O 1
ATOM 2582 N N . TYR A 1 144 ? 9.555 59.794 13.383 1.00 8.81 150 TYR A N 1
ATOM 2583 C CA . TYR A 1 144 ? 8.253 59.115 13.117 1.00 9.94 150 TYR A CA 1
ATOM 2584 C C . TYR A 1 144 ? 7.632 59.592 11.849 1.00 12.36 150 TYR A C 1
ATOM 2585 O O . TYR A 1 144 ? 7.691 60.772 11.509 1.00 14.83 150 TYR A O 1
ATOM 2603 N N . THR A 1 145 ? 7.011 58.654 11.134 1.00 14.04 151 THR A N 1
ATOM 2604 C CA A THR A 1 145 ? 6.187 58.877 9.956 0.63 16.43 151 THR A CA 1
ATOM 2605 C CA B THR A 1 145 ? 6.131 58.966 10.026 0.37 14.82 151 THR A CA 1
ATOM 2606 C C . THR A 1 145 ? 4.960 57.979 10.007 1.00 14.82 151 THR A C 1
ATOM 2607 O O . THR A 1 145 ? 5.082 56.852 10.423 1.00 16.91 151 THR A O 1
ATOM 2628 N N . LEU A 1 146 ? 3.807 58.430 9.512 1.00 17.41 152 LEU A N 1
ATOM 2629 C CA . LEU A 1 146 ? 2.589 57.599 9.520 1.00 21.89 152 LEU A CA 1
ATOM 2630 C C . LEU A 1 146 ? 2.660 56.410 8.560 1.00 24.78 152 LEU A C 1
ATOM 2631 O O . LEU A 1 146 ? 3.290 56.471 7.478 1.00 24.61 152 LEU A O 1
ATOM 2648 N N . ARG B 1 7 ? -22.440 57.265 41.875 1.00 29.62 13 ARG B N 1
ATOM 2649 C CA . ARG B 1 7 ? -21.960 58.528 41.219 1.00 25.15 13 ARG B CA 1
ATOM 2650 C C . ARG B 1 7 ? -20.451 58.630 41.355 1.00 19.48 13 ARG B C 1
ATOM 2651 O O . ARG B 1 7 ? -19.740 59.030 40.427 1.00 18.69 13 ARG B O 1
ATOM 2672 N N . ILE B 1 8 ? -19.981 58.369 42.559 1.00 17.15 14 ILE B N 1
ATOM 2673 C CA . ILE B 1 8 ? -18.601 58.390 42.849 1.00 13.86 14 ILE B CA 1
ATOM 2674 C C . ILE B 1 8 ? -18.068 56.971 42.996 1.00 13.72 14 ILE B C 1
ATOM 2675 O O . ILE B 1 8 ? -18.570 56.191 43.809 1.00 16.39 14 ILE B O 1
ATOM 2691 N N . THR B 1 9 ? -17.078 56.650 42.193 1.00 13.10 15 THR B N 1
ATOM 2692 C CA . THR B 1 9 ? -16.275 55.448 42.338 1.00 13.36 15 THR B CA 1
ATOM 2693 C C . THR B 1 9 ? -14.944 55.850 42.938 1.00 12.65 15 THR B C 1
ATOM 2694 O O . THR B 1 9 ? -14.350 56.832 42.502 1.00 13.39 15 THR B O 1
ATOM 2705 N N . TYR B 1 10 ? -14.498 55.123 43.960 1.00 13.27 16 TYR B N 1
ATOM 2706 C CA . TYR B 1 10 ? -13.232 55.424 44.614 1.00 14.74 16 TYR B CA 1
ATOM 2707 C C . TYR B 1 10 ? -12.193 54.435 44.164 1.00 14.95 16 TYR B C 1
ATOM 2708 O O . TYR B 1 10 ? -12.433 53.218 44.155 1.00 18.23 16 TYR B O 1
ATOM 2726 N N . VAL B 1 11 ? -11.028 54.971 43.820 1.00 13.24 17 VAL B N 1
ATOM 2727 C CA . VAL B 1 11 ? -9.867 54.196 43.438 1.00 14.43 17 VAL B CA 1
ATOM 2728 C C . VAL B 1 11 ? -8.656 54.643 44.261 1.00 15.15 17 VAL B C 1
ATOM 2729 O O . VAL B 1 11 ? -8.391 55.848 44.366 1.00 16.68 17 VAL B O 1
ATOM 2742 N N . LYS B 1 12 ? -7.937 53.674 44.854 0.68 12.58 18 LYS B N 1
ATOM 2743 C CA . LYS B 1 12 ? -6.664 53.936 45.490 0.68 15.55 18 LYS B CA 1
ATOM 2744 C C . LYS B 1 12 ? -5.594 53.853 44.454 0.68 16.51 18 LYS B C 1
ATOM 2745 O O . LYS B 1 12 ? -5.306 52.756 43.929 0.68 17.66 18 LYS B O 1
ATOM 2764 N N . GLY B 1 13 ? -4.928 54.965 44.254 1.00 22.61 19 GLY B N 1
ATOM 2765 C CA . GLY B 1 13 ? -3.845 55.030 43.288 1.00 27.28 19 GLY B CA 1
ATOM 2766 C C . GLY B 1 13 ? -3.601 56.426 42.755 1.00 24.49 19 GLY B C 1
ATOM 2767 O O . GLY B 1 13 ? -4.093 57.409 43.309 1.00 27.05 19 GLY B O 1
ATOM 2771 N N A ASP B 1 14 ? -2.763 56.456 41.713 0.35 27.61 20 ASP B N 1
ATOM 2772 N N B ASP B 1 14 ? -2.942 56.485 41.599 0.65 25.91 20 ASP B N 1
ATOM 2773 C CA A ASP B 1 14 ? -2.410 57.634 40.922 0.35 20.21 20 ASP B CA 1
ATOM 2774 C CA B ASP B 1 14 ? -2.350 57.706 41.054 0.65 24.76 20 ASP B CA 1
ATOM 2775 C C A ASP B 1 14 ? -3.721 58.177 40.371 0.35 15.58 20 ASP B C 1
ATOM 2776 C C B ASP B 1 14 ? -3.437 58.300 40.150 0.65 22.14 20 ASP B C 1
ATOM 2777 O O A ASP B 1 14 ? -4.498 57.415 39.824 0.35 22.91 20 ASP B O 1
ATOM 2778 O O B ASP B 1 14 ? -3.786 57.695 39.121 0.65 22.87 20 ASP B O 1
ATOM 2795 N N . LEU B 1 15 ? -3.972 59.482 40.513 1.00 17.87 21 LEU B N 1
ATOM 2796 C CA . LEU B 1 15 ? -4.982 60.172 39.665 1.00 14.62 21 LEU B CA 1
ATOM 2797 C C . LEU B 1 15 ? -4.519 60.156 38.222 1.00 14.26 21 LEU B C 1
ATOM 2798 O O . LEU B 1 15 ? -5.295 59.956 37.298 1.00 16.19 21 LEU B O 1
ATOM 2815 N N . PHE B 1 16 ? -3.232 60.375 38.023 1.00 16.09 22 PHE B N 1
ATOM 2816 C CA . PHE B 1 16 ? -2.690 60.539 36.690 1.00 17.84 22 PHE B CA 1
ATOM 2817 C C . PHE B 1 16 ? -2.550 59.229 35.928 1.00 18.26 22 PHE B C 1
ATOM 2818 O O . PHE B 1 16 ? -2.178 59.244 34.764 1.00 28.75 22 PHE B O 1
ATOM 2835 N N . ALA B 1 17 ? -2.907 58.127 36.569 1.00 20.65 23 ALA B N 1
ATOM 2836 C CA . ALA B 1 17 ? -3.030 56.832 35.870 1.00 24.82 23 ALA B CA 1
ATOM 2837 C C . ALA B 1 17 ? -4.423 56.592 35.316 1.00 21.41 23 ALA B C 1
ATOM 2838 O O . ALA B 1 17 ? -4.693 55.519 34.745 1.00 21.25 23 ALA B O 1
ATOM 2845 N N . CYS B 1 18 ? -5.330 57.544 35.540 1.00 16.75 24 CYS B N 1
ATOM 2846 C CA . CYS B 1 18 ? -6.679 57.373 35.052 1.00 14.33 24 CYS B CA 1
ATOM 2847 C C . CYS B 1 18 ? -6.713 57.394 33.524 1.00 13.54 24 CYS B C 1
ATOM 2848 O O . CYS B 1 18 ? -5.729 57.757 32.863 1.00 16.63 24 CYS B O 1
ATOM 2856 N N . PRO B 1 19 ? -7.860 56.985 32.929 1.00 13.09 25 PRO B N 1
ATOM 2857 C CA . PRO B 1 19 ? -7.882 56.953 31.471 1.00 14.85 25 PRO B CA 1
ATOM 2858 C C . PRO B 1 19 ? -7.518 58.319 30.846 1.00 16.41 25 PRO B C 1
ATOM 2859 O O . PRO B 1 19 ? -7.957 59.386 31.325 1.00 14.86 25 PRO B O 1
ATOM 2870 N N . LYS B 1 20 ? -6.776 58.255 29.747 1.00 17.36 26 LYS B N 1
ATOM 2871 C CA . LYS B 1 20 ? -6.299 59.466 29.072 1.00 19.40 26 LYS B CA 1
ATOM 2872 C C . LYS B 1 20 ? -7.496 60.238 28.458 1.00 18.88 26 LYS B C 1
ATOM 2873 O O . LYS B 1 20 ? -7.385 61.406 28.062 1.00 21.86 26 LYS B O 1
ATOM 2892 N N . THR B 1 21 ? -8.629 59.568 28.375 1.00 17.69 27 THR B N 1
ATOM 2893 C CA . THR B 1 21 ? -9.853 60.156 27.8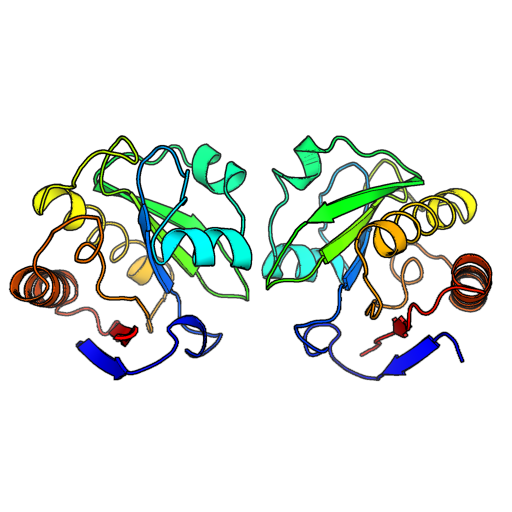49 1.00 17.45 27 THR B CA 1
ATOM 2894 C C . THR B 1 21 ? -10.735 60.860 28.879 1.00 12.22 27 THR B C 1
ATOM 2895 O O . THR B 1 21 ? -11.677 61.591 28.550 1.00 13.76 27 THR B O 1
ATOM 2906 N N . ASP B 1 22 ? -10.501 60.592 30.149 1.00 10.90 28 ASP B N 1
ATOM 2907 C CA . ASP B 1 22 ? -11.259 61.260 31.223 1.00 8.79 28 ASP B CA 1
ATOM 2908 C C . ASP B 1 22 ? -10.858 62.727 31.272 1.00 8.21 28 ASP B C 1
ATOM 2909 O O . ASP B 1 22 ? -9.686 63.078 31.004 1.00 10.66 28 ASP B O 1
ATOM 2918 N N . SER B 1 23 ? -11.798 63.594 31.628 1.00 6.52 29 SER B N 1
ATOM 2919 C CA . SER B 1 23 ? -11.440 64.937 32.054 1.00 5.74 29 SER B CA 1
ATOM 2920 C C . SER B 1 23 ? -11.064 64.900 33.537 1.00 5.52 29 SER B C 1
ATOM 2921 O O . SER B 1 23 ? -11.419 63.953 34.245 1.00 6.33 29 SER B O 1
ATOM 2929 N N . LEU B 1 24 ? -10.285 65.894 33.955 1.00 5.97 30 LEU B N 1
ATOM 2930 C CA . LEU B 1 24 ? -9.723 65.946 35.300 1.00 5.56 30 LEU B CA 1
ATOM 2931 C C . LEU B 1 24 ? -10.181 67.209 35.992 1.00 5.41 30 LEU B C 1
ATOM 2932 O O . LEU B 1 24 ? -10.479 68.199 35.339 1.00 5.83 30 LEU B O 1
ATOM 2948 N N . ALA B 1 25 ? -10.181 67.225 37.320 1.00 5.15 31 ALA B N 1
ATOM 2949 C CA . ALA B 1 25 ? -10.525 68.426 38.086 1.00 4.36 31 ALA B CA 1
ATOM 2950 C C . ALA B 1 25 ? -9.701 68.502 39.377 1.00 4.17 31 ALA B C 1
ATOM 2951 O O . ALA B 1 25 ? -9.400 67.486 39.996 1.00 5.21 31 ALA B O 1
ATOM 2958 N N . HIS B 1 26 ? -9.399 69.737 39.775 1.00 4.36 32 HIS B N 1
ATOM 2959 C CA . HIS B 1 26 ? -8.796 70.002 41.098 1.00 4.25 32 HIS B CA 1
ATOM 2960 C C . HIS B 1 26 ? -9.034 71.472 41.423 1.00 4.40 32 HIS B C 1
ATOM 2961 O O . HIS B 1 26 ? -9.502 72.251 40.559 1.00 4.84 32 HIS B O 1
ATOM 2976 N N . CYS B 1 27 ? -8.691 71.866 42.664 1.00 4.26 33 CYS B N 1
ATOM 2977 C CA . CYS B 1 27 ? -8.987 73.196 43.137 1.00 4.05 33 CYS B CA 1
ATOM 2978 C C . CYS B 1 27 ? -7.769 74.090 43.243 1.00 4.23 33 CYS B C 1
ATOM 2979 O O . CYS B 1 27 ? -6.716 73.650 43.734 1.00 5.17 33 CYS B O 1
ATOM 2987 N N . ILE B 1 28 ? -7.907 75.345 42.813 1.00 4.20 34 ILE B N 1
ATOM 2988 C CA . ILE B 1 28 ? -6.858 76.314 42.891 1.00 4.38 34 ILE B CA 1
ATOM 2989 C C . ILE B 1 28 ? -7.432 77.675 43.284 1.00 4.52 34 ILE B C 1
ATOM 2990 O O . ILE B 1 28 ? -8.636 77.867 43.416 1.00 5.52 34 ILE B O 1
ATOM 3006 N N . SER B 1 29 ? -6.561 78.652 43.473 1.00 5.12 35 SER B N 1
ATOM 3007 C CA . SER B 1 29 ? -6.946 80.036 43.708 1.00 5.18 35 SER B CA 1
ATOM 3008 C C . SER B 1 29 ? -6.918 80.846 42.416 1.00 4.78 35 SER B C 1
ATOM 3009 O O . SER B 1 29 ? -6.353 80.412 41.389 1.00 6.05 35 SER B O 1
ATOM 3017 N N . GLU B 1 30 ? -7.459 82.051 42.481 1.00 5.44 36 GLU B N 1
ATOM 3018 C CA . GLU B 1 30 ? -7.403 82.996 41.361 1.00 6.56 36 GLU B CA 1
ATOM 3019 C C . GLU B 1 30 ? -5.988 83.283 40.913 1.00 7.30 36 GLU B C 1
ATOM 3020 O O . GLU B 1 30 ? -5.766 83.650 39.754 1.00 8.75 36 GLU B O 1
ATOM 3032 N N . ASP B 1 31 ? -5.028 83.177 41.814 1.00 7.26 37 ASP B N 1
ATOM 3033 C CA . ASP B 1 31 ? -3.637 83.457 41.480 1.00 8.60 37 ASP B CA 1
ATOM 3034 C C . ASP B 1 31 ? -2.944 82.417 40.629 1.00 7.27 37 ASP B C 1
ATOM 3035 O O . ASP B 1 31 ? -1.914 82.719 40.015 1.00 8.44 37 ASP B O 1
ATOM 3044 N N A CYS B 1 32 ? -3.524 81.225 40.495 0.79 7.01 38 CYS B N 1
ATOM 3045 N N B CYS B 1 32 ? -3.474 81.197 40.670 0.21 7.03 38 CYS B N 1
ATOM 3046 C CA A CYS B 1 32 ? -2.920 80.188 39.612 0.79 6.69 38 CYS B CA 1
ATOM 3047 C CA B CYS B 1 32 ? -3.033 80.127 39.794 0.21 7.74 38 CYS B CA 1
ATOM 3048 C C A CYS B 1 32 ? -1.456 79.923 39.968 0.79 6.38 38 CYS B C 1
ATOM 3049 C C B CYS B 1 32 ? -1.589 79.700 40.054 0.21 7.14 38 CYS B C 1
ATOM 3050 O O A CYS B 1 32 ? -0.648 79.695 39.081 0.79 7.49 38 CYS B O 1
ATOM 3051 O O B CYS B 1 32 ? -0.934 79.144 39.184 0.21 6.42 38 CYS B O 1
ATOM 3066 N N . ARG B 1 33 ? -1.128 79.947 41.280 1.00 6.37 39 ARG B N 1
ATOM 3067 C CA . ARG B 1 33 ? 0.243 79.635 41.723 1.00 6.98 39 ARG B CA 1
ATOM 3068 C C . ARG B 1 33 ? 0.526 78.135 41.745 1.00 6.58 39 ARG B C 1
ATOM 3069 O O . ARG B 1 33 ? 1.600 77.685 41.370 1.00 7.52 39 ARG B O 1
ATOM 3091 N N . MET B 1 34 ? -0.428 77.358 42.218 1.00 6.00 40 MET B N 1
ATOM 3092 C CA . MET B 1 34 ? -0.386 75.894 42.158 1.00 5.49 40 MET B CA 1
ATOM 3093 C C . MET B 1 34 ? 0.924 75.357 42.711 1.00 5.45 40 MET B C 1
ATOM 3094 O O . MET B 1 34 ? 1.586 74.527 42.093 1.00 6.57 40 MET B O 1
ATOM 3108 N N . GLY B 1 35 ? 1.303 75.813 43.900 1.00 5.53 41 GLY B N 1
ATOM 3109 C CA . GLY B 1 35 ? 2.608 75.524 44.450 1.00 5.55 41 GLY B CA 1
ATOM 3110 C C . GLY B 1 35 ? 2.763 74.338 45.367 1.00 5.77 41 GLY B C 1
ATOM 3111 O O . GLY B 1 35 ? 3.879 74.045 45.806 1.00 6.54 41 GLY B O 1
ATOM 3115 N N . ALA B 1 36 ? 1.666 73.696 45.679 1.00 5.96 42 ALA B N 1
ATOM 3116 C CA . ALA B 1 36 ? 1.642 72.661 46.684 1.00 6.01 42 ALA B CA 1
ATOM 3117 C C . ALA B 1 36 ? 0.598 71.625 46.378 1.00 5.42 42 ALA B C 1
ATOM 3118 O O . ALA B 1 36 ? -0.183 71.794 45.404 1.00 5.81 42 ALA B O 1
ATOM 3125 N N . GLY B 1 37 ? 0.483 70.598 47.206 1.00 6.10 43 GLY B N 1
ATOM 3126 C CA . GLY B 1 37 ? -0.525 69.612 47.013 1.00 5.80 43 GLY B CA 1
ATOM 3127 C C . GLY B 1 37 ? -0.469 68.948 45.642 1.00 6.14 43 GLY B C 1
ATOM 3128 O O . GLY B 1 37 ? 0.570 68.887 44.988 1.00 7.47 43 GLY B O 1
ATOM 3132 N N . ILE B 1 38 ? -1.620 68.441 45.197 1.00 4.95 44 ILE B N 1
ATOM 3133 C CA . ILE B 1 38 ? -1.717 67.873 43.883 1.00 5.48 44 ILE B CA 1
ATOM 3134 C C . ILE B 1 38 ? -1.592 68.970 42.830 1.00 4.63 44 ILE B C 1
ATOM 3135 O O . ILE B 1 38 ? -1.227 68.689 41.682 1.00 5.69 44 ILE B O 1
ATOM 3151 N N . ALA B 1 39 ? -1.893 70.221 43.190 1.00 4.56 45 ALA B N 1
ATOM 3152 C CA . ALA B 1 39 ? -1.873 71.282 42.180 1.00 4.71 45 ALA B CA 1
ATOM 3153 C C . ALA B 1 39 ? -0.495 71.423 41.538 1.00 4.90 45 ALA B C 1
ATOM 3154 O O . ALA B 1 39 ? -0.397 71.688 40.338 1.00 5.34 45 ALA B O 1
ATOM 3161 N N . VAL B 1 40 ? 0.571 71.296 42.310 1.00 4.89 46 VAL B N 1
ATOM 3162 C CA . VAL B 1 40 ? 1.903 71.445 41.721 1.00 4.97 46 VAL B CA 1
ATOM 3163 C C . VAL B 1 40 ? 2.180 70.350 40.695 1.00 4.97 46 VAL B C 1
ATOM 3164 O O . VAL B 1 40 ? 2.963 70.563 39.763 1.00 6.33 46 VAL B O 1
ATOM 3177 N N . LEU B 1 41 ? 1.549 69.195 40.843 1.00 5.42 47 LEU B N 1
ATOM 3178 C CA . LEU B 1 41 ? 1.666 68.123 39.843 1.00 5.91 47 LEU B CA 1
ATOM 3179 C C . LEU B 1 41 ? 0.871 68.467 38.599 1.00 5.68 47 LEU B C 1
ATOM 3180 O O . LEU B 1 41 ? 1.328 68.173 37.482 1.00 6.29 47 LEU B O 1
ATOM 3196 N N . PHE B 1 42 ? -0.338 69.021 38.741 1.00 5.35 48 PHE B N 1
ATOM 3197 C CA . PHE B 1 42 ? -1.050 69.553 37.567 1.00 5.30 48 PHE B CA 1
ATOM 3198 C C . PHE B 1 42 ? -0.213 70.591 36.842 1.00 4.79 48 PHE B C 1
ATOM 3199 O O . PHE B 1 42 ? -0.189 70.648 35.597 1.00 5.52 48 PHE B O 1
ATOM 3216 N N . LYS B 1 43 ? 0.417 71.490 37.600 1.00 5.16 49 LYS B N 1
ATOM 3217 C CA . LYS B 1 43 ? 1.255 72.552 37.016 1.00 5.38 49 LYS B CA 1
ATOM 3218 C C . LYS B 1 43 ? 2.381 71.915 36.194 1.00 5.65 49 LYS B C 1
ATOM 3219 O O . LYS B 1 43 ? 2.638 72.298 35.060 1.00 6.81 49 LYS B O 1
ATOM 3238 N N . LYS B 1 44 ? 3.090 70.978 36.797 1.00 6.02 50 LYS B N 1
ATOM 3239 C CA . LYS B 1 44 ? 4.198 70.284 36.129 1.00 7.08 50 LYS B CA 1
ATOM 3240 C C . LYS B 1 44 ? 3.732 69.594 34.869 1.00 6.69 50 LYS B C 1
ATOM 3241 O O . LYS B 1 44 ? 4.370 69.664 33.820 1.00 8.56 50 LYS B O 1
ATOM 3260 N N . LYS B 1 45 ? 2.637 68.871 34.957 1.00 6.52 51 LYS B N 1
ATOM 3261 C CA . LYS B 1 45 ? 2.200 67.997 33.850 1.00 6.83 51 LYS B CA 1
ATOM 3262 C C . LYS B 1 45 ? 1.643 68.813 32.703 1.00 6.43 51 LYS B C 1
ATOM 3263 O O . LYS B 1 45 ? 1.934 68.493 31.564 1.00 8.29 51 LYS B O 1
ATOM 3282 N N . PHE B 1 46 ? 0.809 69.814 32.972 1.00 5.90 52 PHE B N 1
ATOM 3283 C CA . PHE B 1 46 ? 0.032 70.505 31.955 1.00 5.43 52 PHE B CA 1
ATOM 3284 C C . PHE B 1 46 ? 0.428 71.927 31.718 1.00 5.71 52 PHE B C 1
ATOM 3285 O O . PHE B 1 46 ? 0.038 72.493 30.704 1.00 7.59 52 PHE B O 1
ATOM 3302 N N . GLY B 1 47 ? 1.102 72.589 32.666 1.00 5.90 53 GLY B N 1
ATOM 3303 C CA . GLY B 1 47 ? 1.380 74.011 32.487 1.00 6.01 53 GLY B CA 1
ATOM 3304 C C . GLY B 1 47 ? 0.116 74.809 32.277 1.00 5.65 53 GLY B C 1
ATOM 3305 O O . GLY B 1 47 ? -0.874 74.613 32.975 1.00 6.51 53 GLY B O 1
ATOM 3309 N N . GLY B 1 48 ? 0.150 75.744 31.328 1.00 5.39 54 GLY B N 1
ATOM 3310 C CA . GLY B 1 48 ? -1.045 76.490 31.020 1.00 5.76 54 GLY B CA 1
ATOM 3311 C C . GLY B 1 48 ? -1.353 77.657 31.938 1.00 5.59 54 GLY B C 1
ATOM 3312 O O . GLY B 1 48 ? -2.431 78.216 31.862 1.00 6.34 54 GLY B O 1
ATOM 3316 N N . VAL B 1 49 ? -0.423 78.024 32.818 1.00 6.06 55 VAL B N 1
ATOM 3317 C CA . VAL B 1 49 ? -0.686 79.102 33.778 1.00 6.27 55 VAL B CA 1
ATOM 3318 C C . VAL B 1 49 ? -1.149 80.394 33.114 1.00 6.46 55 VAL B C 1
ATOM 3319 O O . VAL B 1 49 ? -2.130 80.990 33.545 1.00 6.80 55 VAL B O 1
ATOM 3332 N N . GLN B 1 50 ? -0.458 80.814 32.070 1.00 6.39 56 GLN B N 1
ATOM 3333 C CA . GLN B 1 50 ? -0.823 82.068 31.408 1.00 7.41 56 GLN B CA 1
ATOM 3334 C C . GLN B 1 50 ? -2.197 81.962 30.746 1.00 6.30 56 GLN B C 1
ATOM 3335 O O . GLN B 1 50 ? -2.969 82.915 30.829 1.00 7.11 56 GLN B O 1
ATOM 3349 N N . GLU B 1 51 ? -2.478 80.817 30.105 1.00 6.26 57 GLU B N 1
ATOM 3350 C CA . GLU B 1 51 ? -3.793 80.644 29.509 1.00 6.97 57 GLU B CA 1
ATOM 3351 C C . GLU B 1 51 ? -4.897 80.685 30.586 1.00 6.89 57 GLU B C 1
ATOM 3352 O O . GLU B 1 51 ? -5.962 81.274 30.371 1.00 7.59 57 GLU B O 1
ATOM 3364 N N . LEU B 1 52 ? -4.642 80.078 31.716 1.00 6.59 58 LEU B N 1
ATOM 3365 C CA . LEU B 1 52 ? -5.578 80.101 32.821 1.00 6.52 58 LEU B CA 1
ATOM 3366 C C . LEU B 1 52 ? -5.791 81.548 33.296 1.00 6.81 58 LEU B C 1
ATOM 3367 O O . LEU B 1 52 ? -6.937 82.008 33.447 1.00 6.80 58 LEU B O 1
ATOM 3383 N N . LEU B 1 53 ? -4.704 82.262 33.555 1.00 6.62 59 LEU B N 1
ATOM 3384 C CA . LEU B 1 53 ? -4.822 83.655 33.970 1.00 7.16 59 LEU B CA 1
ATOM 3385 C C . LEU B 1 53 ? -5.616 84.478 32.995 1.00 7.55 59 LEU B C 1
ATOM 3386 O O . LEU B 1 53 ? -6.419 85.353 33.377 1.00 8.21 59 LEU B O 1
ATOM 3402 N N . ASN B 1 54 ? -5.432 84.214 31.707 1.00 6.99 60 ASN B N 1
ATOM 3403 C CA . ASN B 1 54 ? -6.144 84.974 30.670 1.00 7.94 60 ASN B CA 1
ATOM 3404 C C . ASN B 1 54 ? -7.655 84.762 30.730 1.00 7.13 60 ASN B C 1
ATOM 3405 O O . ASN B 1 54 ? -8.383 85.597 30.234 1.00 8.37 60 ASN B O 1
ATOM 3416 N N . GLN B 1 55 ? -8.124 83.659 31.312 1.00 7.04 61 GLN B N 1
ATOM 3417 C CA . GLN B 1 55 ? -9.564 83.447 31.454 1.00 7.28 61 GLN B CA 1
ATOM 3418 C C . GLN B 1 55 ? -10.208 84.327 32.529 1.00 8.07 61 GLN B C 1
ATOM 3419 O O . GLN B 1 55 ? -11.433 84.501 32.541 1.00 9.54 61 GLN B O 1
ATOM 3433 N N . GLN B 1 56 ? -9.390 84.878 33.429 1.00 7.79 62 GLN B N 1
ATOM 3434 C CA A GLN B 1 56 ? -9.824 85.816 34.471 0.44 8.72 62 GLN B CA 1
ATOM 3435 C CA B GLN B 1 56 ? -9.881 85.860 34.400 0.56 9.08 62 GLN B CA 1
ATOM 3436 C C . GLN B 1 56 ? -11.022 85.321 35.274 1.00 8.07 62 GLN B C 1
ATOM 3437 O O . GLN B 1 56 ? -11.969 86.052 35.598 1.00 10.44 62 GLN B O 1
ATOM 3464 N N . LYS B 1 57 ? -10.940 84.049 35.643 1.00 7.54 63 LYS B N 1
ATOM 3465 C CA . LYS B 1 57 ? -11.972 83.453 36.459 1.00 7.17 63 LYS B CA 1
ATOM 3466 C C . LYS B 1 57 ? -11.779 83.812 37.910 1.00 7.30 63 LYS B C 1
ATOM 3467 O O . LYS B 1 57 ? -10.669 83.947 38.377 1.00 9.47 63 LYS B O 1
ATOM 3486 N N . LYS B 1 58 ? -12.890 83.877 38.624 1.00 6.93 64 LYS B N 1
ATOM 3487 C CA . LYS B 1 58 ? -12.954 84.312 40.022 1.00 8.22 64 LYS B CA 1
ATOM 3488 C C . LYS B 1 58 ? -13.455 83.183 40.893 1.00 6.93 64 LYS B C 1
ATOM 3489 O O . LYS B 1 58 ? -14.002 82.190 40.442 1.00 6.45 64 LYS B O 1
ATOM 3508 N N . SER B 1 59 ? -13.312 83.404 42.199 1.00 6.96 65 SER B N 1
ATOM 3509 C CA A SER B 1 59 ? -13.822 82.446 43.184 0.59 6.77 65 SER B CA 1
ATOM 3510 C CA B SER B 1 59 ? -13.798 82.464 43.173 0.41 7.20 65 SER B CA 1
ATOM 3511 C C . SER B 1 59 ? -15.275 82.086 42.875 1.00 6.15 65 SER B C 1
ATOM 3512 O O . SER B 1 59 ? -16.111 82.952 42.641 1.00 7.74 65 SER B O 1
ATOM 3527 N N . GLY B 1 60 ? -15.553 80.798 42.882 1.00 5.17 66 GLY B N 1
ATOM 3528 C CA . GLY B 1 60 ? -16.852 80.240 42.530 1.00 5.63 66 GLY B CA 1
ATOM 3529 C C . GLY B 1 60 ? -17.022 79.918 41.059 1.00 5.65 66 GLY B C 1
ATOM 3530 O O . GLY B 1 60 ? -18.106 79.486 40.668 1.00 6.81 66 GLY B O 1
ATOM 3534 N N . GLU B 1 61 ? -15.946 80.049 40.268 1.00 6.08 67 GLU B N 1
ATOM 3535 C CA . GLU B 1 61 ? -15.997 79.812 38.835 1.00 6.34 67 GLU B CA 1
ATOM 3536 C C . GLU B 1 61 ? -15.042 78.648 38.510 1.00 5.56 67 GLU B C 1
ATOM 3537 O O . GLU B 1 61 ? -14.423 78.053 39.409 1.00 5.46 67 GLU B O 1
ATOM 3549 N N . VAL B 1 62 ? -14.889 78.329 37.225 1.00 5.76 68 VAL B N 1
ATOM 3550 C CA . VAL B 1 62 ? -13.979 77.275 36.768 1.00 5.37 68 VAL B CA 1
ATOM 3551 C C . VAL B 1 62 ? -13.227 77.756 35.555 1.00 5.62 68 VAL B C 1
ATOM 3552 O O . VAL B 1 62 ? -13.816 78.388 34.672 1.00 6.45 68 VAL B O 1
ATOM 3565 N N . ALA B 1 63 ? -11.910 77.554 35.546 1.00 5.47 69 ALA B N 1
ATOM 3566 C CA . ALA B 1 63 ? -11.077 77.772 34.374 1.00 5.62 69 ALA B CA 1
ATOM 3567 C C . ALA B 1 63 ? -10.813 76.420 33.757 1.00 5.75 69 ALA B C 1
ATOM 3568 O O . ALA B 1 63 ? -10.829 75.410 34.438 1.00 6.14 69 ALA B O 1
ATOM 3575 N N . VAL B 1 64 ? -10.571 76.405 32.442 1.00 5.62 70 VAL B N 1
ATOM 3576 C CA . VAL B 1 64 ? -10.515 75.136 31.737 1.00 6.58 70 VAL B CA 1
ATOM 3577 C C . VAL B 1 64 ? -9.395 75.143 30.707 1.00 6.91 70 VAL B C 1
ATOM 3578 O O . VAL B 1 64 ? -9.262 76.111 29.925 1.00 9.79 70 VAL B O 1
ATOM 3591 N N . LEU B 1 65 ? -8.632 74.059 30.674 1.00 6.29 71 LEU B N 1
ATOM 3592 C CA . LEU B 1 65 ? -7.700 73.817 29.579 1.00 6.96 71 LEU B CA 1
ATOM 3593 C C . LEU B 1 65 ? -8.150 72.605 28.787 1.00 7.61 71 LEU B C 1
ATOM 3594 O O . LEU B 1 65 ? -8.620 71.622 29.339 1.00 8.50 71 LEU B O 1
ATOM 3610 N N A LYS B 1 66 ? -7.676 72.589 27.540 0.50 7.72 72 LYS B N 1
ATOM 3611 N N B LYS B 1 66 ? -8.260 72.768 27.463 0.50 8.16 72 LYS B N 1
ATOM 3612 C CA A LYS B 1 66 ? -7.694 71.403 26.714 0.46 7.54 72 LYS B CA 1
ATOM 3613 C CA B LYS B 1 66 ? -8.621 71.641 26.615 0.47 7.55 72 LYS B CA 1
ATOM 3614 C CA C LYS B 1 66 ? -7.928 71.517 25.523 0.02 10.55 72 LYS B CA 1
ATOM 3615 C CA D LYS B 1 66 ? -8.189 70.187 26.285 0.05 11.53 72 LYS B CA 1
ATOM 3616 C C A LYS B 1 66 ? -6.308 70.759 26.701 0.50 6.42 72 LYS B C 1
ATOM 3617 C C B LYS B 1 66 ? -7.286 71.085 26.085 0.50 5.95 72 LYS B C 1
ATOM 3618 O O A LYS B 1 66 ? -5.323 71.385 26.260 0.50 6.48 72 LYS B O 1
ATOM 3619 O O B LYS B 1 66 ? -6.474 71.768 25.458 0.50 8.24 72 LYS B O 1
ATOM 3688 N N A ARG B 1 67 ? -6.231 69.495 27.102 0.50 6.44 73 ARG B N 1
ATOM 3689 N N B ARG B 1 67 ? -7.073 69.807 26.342 0.50 5.90 73 ARG B N 1
ATOM 3690 C CA A ARG B 1 67 ? -4.966 68.744 27.103 0.50 6.36 73 ARG B CA 1
ATOM 3691 C CA B ARG B 1 67 ? -5.849 69.136 25.940 0.50 6.37 73 ARG B CA 1
ATOM 3692 C C A ARG B 1 67 ? -5.228 67.310 26.724 0.50 7.03 73 ARG B C 1
ATOM 3693 C C B ARG B 1 67 ? -6.182 67.720 25.495 0.50 7.28 73 ARG B C 1
ATOM 3694 O O A ARG B 1 67 ? -6.118 66.685 27.247 0.50 7.12 73 ARG B O 1
ATOM 3695 O O B ARG B 1 67 ? -6.825 66.989 26.228 0.50 7.54 73 ARG B O 1
ATOM 3736 N N A ASP B 1 68 ? -4.445 66.781 25.807 0.50 6.96 74 ASP B N 1
ATOM 3737 N N B ASP B 1 68 ? -5.746 67.363 24.287 0.50 8.71 74 ASP B N 1
ATOM 3738 C CA A ASP B 1 68 ? -4.591 65.377 25.395 0.50 7.87 74 ASP B CA 1
ATOM 3739 C CA B ASP B 1 68 ? -5.901 66.014 23.754 0.50 10.79 74 ASP B CA 1
ATOM 3740 C C A ASP B 1 68 ? -6.013 64.998 24.899 0.50 8.19 74 ASP B C 1
ATOM 3741 C C B ASP B 1 68 ? -7.357 65.591 23.756 0.50 9.41 74 ASP B C 1
ATOM 3742 O O A ASP B 1 68 ? -6.422 63.850 24.987 0.50 10.36 74 ASP B O 1
ATOM 3743 O O B ASP B 1 68 ? -7.668 64.457 24.049 0.50 11.01 74 ASP B O 1
ATOM 3760 N N A GLY B 1 69 ? -6.726 65.948 24.324 0.50 7.52 75 GLY B N 1
ATOM 3761 N N B GLY B 1 69 ? -8.257 66.518 23.446 0.50 9.30 75 GLY B N 1
ATOM 3762 C CA A GLY B 1 69 ? -8.073 65.655 23.801 0.50 7.54 75 GLY B CA 1
ATOM 3763 C CA B GLY B 1 69 ? -9.690 66.152 23.271 0.50 10.04 75 GLY B CA 1
ATOM 3764 C C A GLY B 1 69 ? -9.174 65.584 24.861 0.50 8.50 75 GLY B C 1
ATOM 3765 C C B GLY B 1 69 ? -10.506 66.064 24.572 0.50 8.47 75 GLY B C 1
ATOM 3766 O O A GLY B 1 69 ? -10.283 65.096 24.556 0.50 9.94 75 GLY B O 1
ATOM 3767 O O B GLY B 1 69 ? -11.673 65.704 24.555 0.50 12.88 75 GLY B O 1
ATOM 3774 N N A ARG B 1 70 ? -8.906 66.054 26.085 0.50 8.36 76 ARG B N 1
ATOM 3775 N N B ARG B 1 70 ? -9.869 66.342 25.706 0.50 7.95 76 ARG B N 1
ATOM 3776 C CA A ARG B 1 70 ? -9.956 66.154 27.109 0.50 8.15 76 ARG B CA 1
ATOM 3777 C CA B ARG B 1 70 ? -10.462 66.256 27.042 0.50 8.54 76 ARG B CA 1
ATOM 3778 C C A ARG B 1 70 ? -9.929 67.542 27.804 0.50 7.87 76 ARG B C 1
ATOM 3779 C C B ARG B 1 70 ? -9.971 67.462 27.808 0.50 8.17 76 ARG B C 1
ATOM 3780 O O A ARG B 1 70 ? -9.278 68.479 27.313 0.50 9.04 76 ARG B O 1
ATOM 3781 O O B ARG B 1 70 ? -8.976 68.119 27.458 0.50 9.29 76 ARG B O 1
ATOM 3822 N N . TYR B 1 71 ? -10.692 67.713 28.881 1.00 7.39 77 TYR B N 1
ATOM 3823 C CA . TYR B 1 71 ? -10.602 68.949 29.649 1.00 6.47 77 TYR B CA 1
ATOM 3824 C C . TYR B 1 71 ? -9.942 68.756 30.986 1.00 6.28 77 TYR B C 1
ATOM 3825 O O . TYR B 1 71 ? -10.088 67.707 31.631 1.00 7.18 77 TYR B O 1
ATOM 3844 N N . ILE B 1 72 ? -9.232 69.815 31.385 1.00 6.15 78 ILE B N 1
ATOM 3845 C CA . ILE B 1 72 ? -8.630 69.881 32.700 1.00 6.06 78 ILE B CA 1
ATOM 3846 C C . ILE B 1 72 ? -9.317 71.063 33.362 1.00 4.87 78 ILE B C 1
ATOM 3847 O O . ILE B 1 72 ? -9.174 72.199 32.912 1.00 5.23 78 ILE B O 1
ATOM 3863 N N . TYR B 1 73 ? -10.079 70.800 34.436 1.00 5.25 79 TYR B N 1
ATOM 3864 C CA . TYR B 1 73 ? -10.871 71.804 35.152 1.00 5.27 79 TYR B CA 1
ATOM 3865 C C . TYR B 1 73 ? -10.109 72.296 36.367 1.00 4.96 79 TYR B C 1
ATOM 3866 O O . TYR B 1 73 ? -9.629 71.506 37.197 1.00 5.72 79 TYR B O 1
ATOM 3884 N N . TYR B 1 74 ? -9.990 73.607 36.452 1.00 5.07 80 TYR B N 1
ATOM 3885 C CA . TYR B 1 74 ? -9.302 74.292 37.539 1.00 4.64 80 TYR B CA 1
ATOM 3886 C C . TYR B 1 74 ? -10.424 75.018 38.297 1.00 4.23 80 TYR B C 1
ATOM 3887 O O . TYR B 1 74 ? -10.905 76.076 37.880 1.00 4.73 80 TYR B O 1
ATOM 3905 N N . LEU B 1 75 ? -10.907 74.397 39.380 1.00 4.39 81 LEU B N 1
ATOM 3906 C CA . LEU B 1 75 ? -12.016 74.930 40.181 1.00 4.34 81 LEU B CA 1
ATOM 3907 C C . LEU B 1 75 ? -11.445 76.076 40.978 1.00 4.44 81 LEU B C 1
ATOM 3908 O O . LEU B 1 75 ? -10.580 75.874 41.834 1.00 4.96 81 LEU B O 1
ATOM 3924 N N . ILE B 1 76 ? -11.867 77.291 40.689 1.00 4.76 82 ILE B N 1
ATOM 3925 C CA . ILE B 1 76 ? -11.313 78.498 41.284 1.00 4.74 82 ILE B CA 1
ATOM 3926 C C . ILE B 1 76 ? -12.159 78.762 42.524 1.00 4.82 82 ILE B C 1
ATOM 3927 O O . ILE B 1 76 ? -13.216 79.361 42.450 1.00 6.10 82 ILE B O 1
ATOM 3943 N N . THR B 1 77 ? -11.696 78.270 43.681 1.00 5.26 83 THR B N 1
ATOM 3944 C CA . THR B 1 77 ? -12.539 78.217 44.865 1.00 5.02 83 THR B CA 1
ATOM 3945 C C . THR B 1 77 ? -12.253 79.312 45.870 1.00 5.03 83 THR B C 1
ATOM 3946 O O . THR B 1 77 ? -12.914 79.369 46.886 1.00 6.24 83 THR B O 1
ATOM 3957 N N . LYS B 1 78 ? -11.291 80.163 45.612 1.00 5.21 84 LYS B N 1
ATOM 3958 C CA . LYS B 1 78 ? -10.830 81.169 46.557 1.00 5.61 84 LYS B CA 1
ATOM 3959 C C . LYS B 1 78 ? -9.923 82.162 45.827 1.00 6.17 84 LYS B C 1
ATOM 3960 O O . LYS B 1 78 ? -9.471 81.902 44.707 1.00 6.33 84 LYS B O 1
ATOM 3979 N N A LYS B 1 79 ? -9.697 83.310 46.450 0.48 6.38 85 LYS B N 1
ATOM 3980 N N B LYS B 1 79 ? -9.657 83.289 46.475 0.52 6.42 85 LYS B N 1
ATOM 3981 C CA A LYS B 1 79 ? -8.976 84.397 45.802 0.48 7.00 85 LYS B CA 1
ATOM 3982 C CA B LYS B 1 79 ? -8.998 84.411 45.812 0.52 6.84 85 LYS B CA 1
ATOM 3983 C C A LYS B 1 79 ? -7.470 84.128 45.773 0.48 6.36 85 LYS B C 1
ATOM 3984 C C B LYS B 1 79 ? -7.475 84.342 45.820 0.52 6.78 85 LYS B C 1
ATOM 3985 O O A LYS B 1 79 ? -6.863 84.052 44.717 0.48 7.00 85 LYS B O 1
ATOM 3986 O O B LYS B 1 79 ? -6.842 84.708 44.826 0.52 8.04 85 LYS B O 1
ATOM 4023 N N . ARG B 1 80 ? -6.876 83.955 46.932 1.00 7.45 86 ARG B N 1
ATOM 4024 C CA A ARG B 1 80 ? -5.429 83.885 47.097 0.63 7.76 86 ARG B CA 1
ATOM 4025 C CA C ARG B 1 80 ? -5.427 83.888 47.072 0.37 7.96 86 ARG B CA 1
ATOM 4026 C C . ARG B 1 80 ? -5.037 82.480 47.496 1.00 6.67 86 ARG B C 1
ATOM 4027 O O . ARG B 1 80 ? -5.791 81.766 48.156 1.00 6.38 86 ARG B O 1
ATOM 4067 N N . ALA B 1 81 ? -3.822 82.088 47.144 1.00 7.58 87 ALA B N 1
ATOM 4068 C CA . ALA B 1 81 ? -3.330 80.754 47.445 1.00 7.46 87 ALA B CA 1
ATOM 4069 C C . ALA B 1 81 ? -3.411 80.432 48.940 1.00 8.08 87 ALA B C 1
ATOM 4070 O O . ALA B 1 81 ? -3.733 79.307 49.304 1.00 8.33 87 ALA B O 1
ATOM 4077 N N . SER B 1 82 ? -3.092 81.392 49.795 1.00 8.24 88 SER B N 1
ATOM 4078 C CA . SER B 1 82 ? -3.112 81.157 51.213 1.00 9.26 88 SER B CA 1
ATOM 4079 C C . SER B 1 82 ? -4.497 81.113 51.829 1.00 8.63 88 SER B C 1
ATOM 4080 O O . SER B 1 82 ? -4.596 80.689 52.987 1.00 10.11 88 SER B O 1
ATOM 4088 N N . HIS B 1 83 ? -5.520 81.547 51.109 1.00 7.10 89 HIS B N 1
ATOM 4089 C CA . HIS B 1 83 ? -6.869 81.478 51.682 1.00 7.30 89 HIS B CA 1
ATOM 4090 C C . HIS B 1 83 ? -7.332 80.056 51.834 1.00 6.20 89 HIS B C 1
ATOM 4091 O O . HIS B 1 83 ? -6.769 79.120 51.256 1.00 7.09 89 HIS B O 1
ATOM 4106 N N . LYS B 1 84 ? -8.399 79.893 52.604 1.00 7.40 90 LYS B N 1
ATOM 4107 C CA . LYS B 1 84 ? -9.135 78.638 52.660 1.00 7.65 90 LYS B CA 1
ATOM 4108 C C . LYS B 1 84 ? -10.519 78.877 52.024 1.00 6.70 90 LYS B C 1
ATOM 4109 O O . LYS B 1 84 ? -11.099 79.959 52.221 1.00 7.78 90 LYS B O 1
ATOM 4128 N N . PRO B 1 85 ? -11.021 77.938 51.233 1.00 5.92 91 PRO B N 1
ATOM 4129 C CA . PRO B 1 85 ? -12.300 78.160 50.546 1.00 5.42 91 PRO B CA 1
ATOM 4130 C C . PRO B 1 85 ? -13.487 78.006 51.463 1.00 5.58 91 PRO B C 1
ATOM 4131 O O . PRO B 1 85 ? -13.431 77.293 52.476 1.00 6.86 91 PRO B O 1
ATOM 4142 N N . THR B 1 86 ? -14.583 78.592 51.071 1.00 5.28 92 THR B N 1
ATOM 4143 C CA . THR B 1 86 ? -15.888 78.290 51.654 1.00 5.86 92 THR B CA 1
ATOM 4144 C C . THR B 1 86 ? -16.516 77.101 50.885 1.00 5.49 92 THR B C 1
ATOM 4145 O O . THR B 1 86 ? -16.280 76.891 49.682 1.00 5.44 92 THR B O 1
ATOM 4156 N N . TYR B 1 87 ? -17.401 76.376 51.565 1.00 5.69 93 TYR B N 1
ATOM 4157 C CA . TYR B 1 87 ? -18.201 75.353 50.878 1.00 4.99 93 TYR B CA 1
ATOM 4158 C C . TYR B 1 87 ? -19.042 75.985 49.771 1.00 5.00 93 TYR B C 1
ATOM 4159 O O . TYR B 1 87 ? -19.204 75.388 48.704 1.00 5.82 93 TYR B O 1
ATOM 4177 N N . GLU B 1 88 ? -19.530 77.190 49.984 1.00 5.20 94 GLU B N 1
ATOM 4178 C CA . GLU B 1 88 ? -20.367 77.842 48.980 1.00 5.89 94 GLU B CA 1
ATOM 4179 C C . GLU B 1 88 ? -19.588 78.062 47.686 1.00 5.71 94 GLU B C 1
ATOM 4180 O O . GLU B 1 88 ? -20.129 77.894 46.606 1.00 5.93 94 GLU B O 1
ATOM 4192 N N . ASN B 1 89 ? -18.360 78.547 47.775 1.00 6.07 95 ASN B N 1
ATOM 4193 C CA . ASN B 1 89 ? -17.565 78.802 46.574 1.00 5.41 95 ASN B CA 1
ATOM 4194 C C . ASN B 1 89 ? -17.137 77.513 45.922 1.00 5.26 95 ASN B C 1
ATOM 4195 O O . ASN B 1 89 ? -17.122 77.436 44.689 1.00 5.80 95 ASN B O 1
ATOM 4206 N N . LEU B 1 90 ? -16.814 76.493 46.687 1.00 4.76 96 LEU B N 1
ATOM 4207 C CA . LEU B 1 90 ? -16.618 75.171 46.070 1.00 4.74 96 LEU B CA 1
ATOM 4208 C C . LEU B 1 90 ? -17.831 74.733 45.290 1.00 4.80 96 LEU B C 1
ATOM 4209 O O . LEU B 1 90 ? -17.718 74.253 44.153 1.00 5.13 96 LEU B O 1
ATOM 4225 N N . GLN B 1 91 ? -18.991 74.865 45.909 1.00 4.78 97 GLN B N 1
ATOM 4226 C CA . GLN B 1 91 ? -20.214 74.435 45.258 1.00 4.96 97 GLN B CA 1
ATOM 4227 C C . GLN B 1 91 ? -20.425 75.174 43.922 1.00 5.03 97 GLN B C 1
ATOM 4228 O O . GLN B 1 91 ? -20.806 74.583 42.917 1.00 5.55 97 GLN B O 1
ATOM 4242 N N A LYS B 1 92 ? -20.278 76.487 43.961 0.44 5.17 98 LYS B N 1
ATOM 4243 N N B LYS B 1 92 ? -20.254 76.477 43.946 0.56 5.10 98 LYS B N 1
ATOM 4244 C CA A LYS B 1 92 ? -20.410 77.304 42.768 0.44 5.63 98 LYS B CA 1
ATOM 4245 C CA B LYS B 1 92 ? -20.400 77.281 42.746 0.56 5.34 98 LYS B CA 1
ATOM 4246 C C A LYS B 1 92 ? -19.450 76.782 41.701 0.44 5.23 98 LYS B C 1
ATOM 4247 C C B LYS B 1 92 ? -19.412 76.895 41.679 0.56 5.19 98 LYS B C 1
ATOM 4248 O O A LYS B 1 92 ? -19.865 76.533 40.552 0.44 5.01 98 LYS B O 1
ATOM 4249 O O B LYS B 1 92 ? -19.752 76.894 40.492 0.56 5.02 98 LYS B O 1
ATOM 4286 N N . SER B 1 93 ? -18.182 76.579 42.048 1.00 4.95 99 SER B N 1
ATOM 4287 C CA . SER B 1 93 ? -17.204 76.108 41.056 1.00 4.76 99 SER B CA 1
ATOM 4288 C C . SER B 1 93 ? -17.618 74.762 40.494 1.00 4.85 99 SER B C 1
ATOM 4289 O O . SER B 1 93 ? -17.475 74.509 39.278 1.00 5.25 99 SER B O 1
ATOM 4298 N N . LEU B 1 94 ? -18.104 73.851 41.334 1.00 4.93 100 LEU B N 1
ATOM 4299 C CA . LEU B 1 94 ? -18.567 72.561 40.879 1.00 4.91 100 LEU B CA 1
ATOM 4300 C C . LEU B 1 94 ? -19.728 72.723 39.894 1.00 5.34 100 LEU B C 1
ATOM 4301 O O . LEU B 1 94 ? -19.826 71.982 38.890 1.00 6.03 100 LEU B O 1
ATOM 4317 N N A GLU B 1 95 ? -20.681 73.593 40.220 0.47 5.37 101 GLU B N 1
ATOM 4318 N N B GLU B 1 95 ? -20.644 73.624 40.192 0.53 5.41 101 GLU B N 1
ATOM 4319 C CA A GLU B 1 95 ? -21.807 73.858 39.325 0.47 5.62 101 GLU B CA 1
ATOM 4320 C CA B GLU B 1 95 ? -21.785 73.854 39.325 0.53 5.44 101 GLU B CA 1
ATOM 4321 C C A GLU B 1 95 ? -21.288 74.376 37.992 0.47 6.21 101 GLU B C 1
ATOM 4322 C C B GLU B 1 95 ? -21.351 74.471 38.002 0.53 6.13 101 GLU B C 1
ATOM 4323 O O A GLU B 1 95 ? -21.786 73.972 36.936 0.47 6.19 101 GLU B O 1
ATOM 4324 O O B GLU B 1 95 ? -21.945 74.215 36.958 0.53 5.74 101 GLU B O 1
ATOM 4347 N N . ALA B 1 96 ? -20.312 75.278 38.014 1.00 6.02 102 ALA B N 1
ATOM 4348 C CA . ALA B 1 96 ? -19.752 75.804 36.754 1.00 6.09 102 ALA B CA 1
ATOM 4349 C C . ALA B 1 96 ? -19.091 74.693 35.967 1.00 5.39 102 ALA B C 1
ATOM 4350 O O . ALA B 1 96 ? -19.246 74.645 34.740 1.00 6.44 102 ALA B O 1
ATOM 4358 N N . MET B 1 97 ? -18.374 73.787 36.622 1.00 5.46 103 MET B N 1
ATOM 4359 C CA . MET B 1 97 ? -17.800 72.635 35.923 1.00 5.01 103 MET B CA 1
ATOM 4360 C C . MET B 1 97 ? -18.902 71.778 35.310 1.00 5.55 103 MET B C 1
ATOM 4361 O O . MET B 1 97 ? -18.785 71.330 34.159 1.00 6.64 103 MET B O 1
ATOM 4375 N N . LYS B 1 98 ? -19.954 71.503 36.085 1.00 5.72 104 LYS B N 1
ATOM 4376 C CA . LYS B 1 98 ? -21.084 70.711 35.613 1.00 5.95 104 LYS B CA 1
ATOM 4377 C C . LYS B 1 98 ? -21.671 71.314 34.359 1.00 6.13 104 LYS B C 1
ATOM 4378 O O . LYS B 1 98 ? -21.924 70.606 33.381 1.00 7.00 104 LYS B O 1
ATOM 4397 N N A SER B 1 99 ? -21.875 72.619 34.369 0.55 6.91 105 SER B N 1
ATOM 4398 N N B SER B 1 99 ? -21.907 72.614 34.380 0.45 7.06 105 SER B N 1
ATOM 4399 C CA A SER B 1 99 ? -22.456 73.283 33.209 0.55 7.16 105 SER B CA 1
ATOM 4400 C CA B SER B 1 99 ? -22.464 73.264 33.209 0.45 7.65 105 SER B CA 1
ATOM 4401 C C A SER B 1 99 ? -21.596 73.166 31.958 0.55 7.11 105 SER B C 1
ATOM 4402 C C B SER B 1 99 ? -21.591 72.996 31.986 0.45 6.99 105 SER B C 1
ATOM 4403 O O A SER B 1 99 ? -22.090 73.040 30.835 0.55 6.65 105 SER B O 1
ATOM 4404 O O B SER B 1 99 ? -22.080 72.562 30.924 0.45 6.92 105 SER B O 1
ATOM 4419 N N . HIS B 1 100 ? -20.290 73.249 32.124 1.00 6.56 106 HIS B N 1
ATOM 4420 C CA . HIS B 1 100 ? -19.347 73.067 31.016 1.00 6.36 106 HIS B CA 1
ATOM 4421 C C . HIS B 1 100 ? -19.363 71.616 30.568 1.00 6.30 106 HIS B C 1
ATOM 4422 O O . HIS B 1 100 ? -19.362 71.334 29.358 1.00 7.22 106 HIS B O 1
ATOM 4438 N N . CYS B 1 101 ? -19.366 70.661 31.487 1.00 6.15 107 CYS B N 1
ATOM 4439 C CA . CYS B 1 101 ? -19.425 69.262 31.136 1.00 6.53 107 CYS B CA 1
ATOM 4440 C C . CYS B 1 101 ? -20.631 68.962 30.283 1.00 7.44 107 CYS B C 1
ATOM 4441 O O . CYS B 1 101 ? -20.528 68.244 29.283 1.00 8.29 107 CYS B O 1
ATOM 4449 N N . 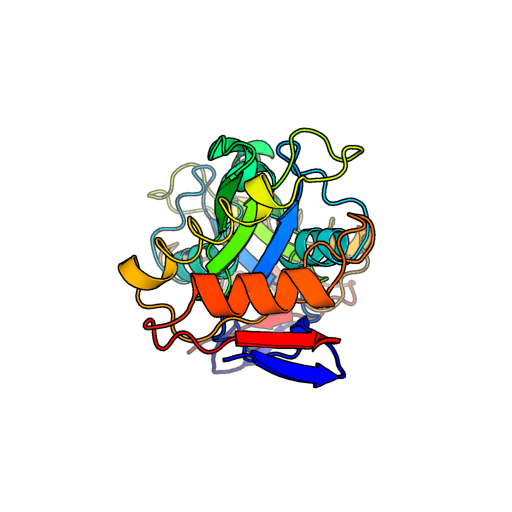LEU B 1 102 ? -21.792 69.428 30.699 1.00 7.18 108 LEU B N 1
ATOM 4450 C CA . LEU B 1 102 ? -23.005 69.148 29.960 1.00 7.29 108 LEU B CA 1
ATOM 4451 C C . LEU B 1 102 ? -22.949 69.744 28.567 1.00 7.29 108 LEU B C 1
ATOM 4452 O O . LEU B 1 102 ? -23.363 69.106 27.584 1.00 8.77 108 LEU B O 1
ATOM 4468 N N . LYS B 1 103 ? -22.537 70.991 28.486 1.00 7.96 109 LYS B N 1
ATOM 4469 C CA . LYS B 1 103 ? -22.465 71.712 27.190 1.00 10.02 109 LYS B CA 1
ATOM 4470 C C . LYS B 1 103 ? -21.520 71.052 26.217 1.00 9.41 109 LYS B C 1
ATOM 4471 O O . LYS B 1 103 ? -21.759 71.055 25.008 1.00 12.20 109 LYS B O 1
ATOM 4490 N N . ASN B 1 104 ? -20.437 70.468 26.728 1.00 9.68 110 ASN B N 1
ATOM 4491 C CA . ASN B 1 104 ? -19.354 69.907 25.939 1.00 9.58 110 ASN B CA 1
ATOM 4492 C C . ASN B 1 104 ? -19.286 68.376 25.896 1.00 10.79 110 ASN B C 1
ATOM 4493 O O . ASN B 1 104 ? -18.300 67.813 25.374 1.00 14.75 110 ASN B O 1
ATOM 4504 N N . GLY B 1 105 ? -20.301 67.701 26.429 1.00 11.78 111 GLY B N 1
ATOM 4505 C CA . GLY B 1 105 ? -20.411 66.247 26.331 1.00 12.25 111 GLY B CA 1
ATOM 4506 C C . GLY B 1 105 ? -19.375 65.427 27.116 1.00 11.13 111 GLY B C 1
ATOM 4507 O O . GLY B 1 105 ? -19.034 64.311 26.759 1.00 13.83 111 GLY B O 1
ATOM 4511 N N . VAL B 1 106 ? -18.946 65.969 28.253 1.00 9.28 112 VAL B N 1
ATOM 4512 C CA . VAL B 1 106 ? -18.072 65.252 29.167 1.00 8.28 112 VAL B CA 1
ATOM 4513 C C . VAL B 1 106 ? -18.902 64.302 29.979 1.00 8.47 112 VAL B C 1
ATOM 4514 O O . VAL B 1 106 ? -19.902 64.710 30.578 1.00 10.94 112 VAL B O 1
ATOM 4527 N N . THR B 1 107 ? -18.467 63.045 29.992 1.00 9.34 113 THR B N 1
ATOM 4528 C CA . THR B 1 107 ? -19.170 61.969 30.678 1.00 12.08 113 THR B CA 1
ATOM 4529 C C . THR B 1 107 ? -18.353 61.287 31.725 1.00 11.17 113 THR B C 1
ATOM 4530 O O . THR B 1 107 ? -18.913 60.564 32.540 1.00 11.83 113 THR B O 1
ATOM 4541 N N . ASP B 1 108 ? -17.040 61.512 31.744 1.00 10.26 114 ASP B N 1
ATOM 4542 C CA . ASP B 1 108 ? -16.154 60.817 32.681 1.00 10.41 114 ASP B CA 1
ATOM 4543 C C . ASP B 1 108 ? -15.142 61.807 33.266 1.00 8.66 114 ASP B C 1
ATOM 4544 O O . ASP B 1 108 ? -14.328 62.334 32.520 1.00 9.74 114 ASP B O 1
ATOM 4553 N N . LEU B 1 109 ? -15.200 61.969 34.588 1.00 8.99 115 LEU B N 1
ATOM 4554 C CA A LEU B 1 109 ? -14.343 62.922 35.338 0.60 8.74 115 LEU B CA 1
ATOM 4555 C CA B LEU B 1 109 ? -14.395 62.921 35.236 0.40 8.48 115 LEU B CA 1
ATOM 4556 C C . LEU B 1 109 ? -13.596 62.194 36.370 1.00 8.40 115 LEU B C 1
ATOM 4557 O O . LEU B 1 109 ? -14.174 61.389 37.086 1.00 9.94 115 LEU B O 1
ATOM 4588 N N . SER B 1 110 ? -12.322 62.518 36.528 1.00 7.08 116 SER B N 1
ATOM 4589 C CA . SER B 1 110 ? -11.489 61.996 37.616 1.00 7.90 116 SER B CA 1
ATOM 4590 C C . SER B 1 110 ? -10.906 63.165 38.401 1.00 6.76 116 SER B C 1
ATOM 4591 O O . SER B 1 110 ? -10.574 64.214 37.848 1.00 7.36 116 SER B O 1
ATOM 4599 N N . MET B 1 111 ? -10.776 62.972 39.703 1.00 6.98 117 MET B N 1
ATOM 4600 C CA . MET B 1 111 ? -10.339 64.030 40.594 1.00 6.62 117 MET B CA 1
ATOM 4601 C C . MET B 1 111 ? -9.788 63.401 41.872 1.00 6.72 117 MET B C 1
ATOM 4602 O O . MET B 1 111 ? -10.051 62.232 42.171 1.00 7.29 117 MET B O 1
ATOM 4616 N N . PRO B 1 112 ? -8.970 64.151 42.620 1.00 6.28 118 PRO B N 1
ATOM 4617 C CA . PRO B 1 112 ? -8.612 63.770 43.973 1.00 6.67 118 PRO B CA 1
ATOM 4618 C C . PRO B 1 112 ? -9.718 64.110 44.945 1.00 6.19 118 PRO B C 1
ATOM 4619 O O . PRO B 1 112 ? -10.800 64.492 44.514 1.00 6.64 118 PRO B O 1
ATOM 4630 N N . ARG B 1 113 ? -9.432 64.003 46.247 1.00 6.30 119 ARG B N 1
ATOM 4631 C CA . ARG B 1 113 ? -10.378 64.471 47.285 1.00 5.68 119 ARG B CA 1
ATOM 4632 C C . ARG B 1 113 ? -10.343 65.981 47.378 1.00 5.14 119 ARG B C 1
ATOM 4633 O O . ARG B 1 113 ? -9.753 66.590 48.289 1.00 5.98 119 ARG B O 1
ATOM 4654 N N . ILE B 1 114 ? -10.935 66.604 46.360 1.00 5.17 120 ILE B N 1
ATOM 4655 C CA . ILE B 1 114 ? -10.832 68.042 46.162 1.00 4.85 120 ILE B CA 1
ATOM 4656 C C . ILE B 1 114 ? -11.261 68.834 47.386 1.00 5.39 120 ILE B C 1
ATOM 4657 O O . ILE B 1 114 ? -12.292 68.538 48.024 1.00 5.23 120 ILE B O 1
ATOM 4673 N N . GLY B 1 115 ? -10.476 69.844 47.746 1.00 5.08 121 GLY B N 1
ATOM 4674 C CA . GLY B 1 115 ? -10.772 70.723 48.848 1.00 5.17 121 GLY B CA 1
ATOM 4675 C C . GLY B 1 115 ? -10.360 70.209 50.197 1.00 5.04 121 GLY B C 1
ATOM 4676 O O . GLY B 1 115 ? -10.424 70.973 51.157 1.00 6.04 121 GLY B O 1
ATOM 4680 N N . CYS B 1 116 ? -9.967 68.941 50.290 1.00 4.94 122 CYS B N 1
ATOM 4681 C CA . CYS B 1 116 ? -9.853 68.253 51.591 1.00 5.20 122 CYS B CA 1
ATOM 4682 C C . CYS B 1 116 ? -8.432 67.944 52.015 1.00 5.45 122 CYS B C 1
ATOM 4683 O O . CYS B 1 116 ? -8.252 67.182 52.958 1.00 7.84 122 CYS B O 1
ATOM 4691 N N . GLY B 1 117 ? -7.451 68.555 51.347 1.00 5.41 123 GLY B N 1
ATOM 4692 C CA . GLY B 1 117 ? -6.056 68.511 51.840 1.00 5.23 123 GLY B CA 1
ATOM 4693 C C . GLY B 1 117 ? -5.748 69.848 52.444 1.00 6.25 123 GLY B C 1
ATOM 4694 O O . GLY B 1 117 ? -6.275 70.196 53.518 1.00 6.40 123 GLY B O 1
ATOM 4698 N N . LEU B 1 118 ? -4.913 70.616 51.794 1.00 5.73 124 LEU B N 1
ATOM 4699 C CA . LEU B 1 118 ? -4.544 71.938 52.266 1.00 5.93 124 LEU B CA 1
ATOM 4700 C C . LEU B 1 118 ? -5.702 72.878 52.470 1.00 5.57 124 LEU B C 1
ATOM 4701 O O . LEU B 1 118 ? -5.668 73.776 53.318 1.00 6.26 124 LEU B O 1
ATOM 4717 N N . ASP B 1 119 ? -6.768 72.722 51.686 1.00 5.36 125 ASP B N 1
ATOM 4718 C CA . ASP B 1 119 ? -7.939 73.605 51.797 1.00 5.28 125 ASP B CA 1
ATOM 4719 C C . ASP B 1 119 ? -8.874 73.303 52.966 1.00 5.53 125 ASP B C 1
ATOM 4720 O O . ASP B 1 119 ? -9.748 74.116 53.244 1.00 6.42 125 ASP B O 1
ATOM 4729 N N . ARG B 1 120 ? -8.623 72.174 53.656 1.00 6.16 126 ARG B N 1
ATOM 4730 C CA . ARG B 1 120 ? -9.223 71.920 54.983 1.00 6.84 126 ARG B CA 1
ATOM 4731 C C . A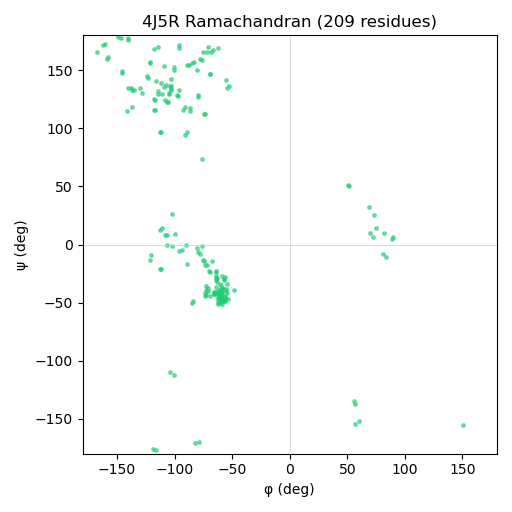RG B 1 120 ? -10.688 71.595 54.987 1.00 6.95 126 ARG B C 1
ATOM 4732 O O . ARG B 1 120 ? -11.270 71.476 56.055 1.00 8.30 126 ARG B O 1
ATOM 4753 N N . LEU B 1 121 ? -11.334 71.426 53.845 1.00 6.46 127 LEU B N 1
ATOM 4754 C CA . LEU B 1 121 ? -12.703 70.966 53.841 1.00 5.87 127 LEU B CA 1
ATOM 4755 C C . LEU B 1 121 ? -12.729 69.506 54.240 1.00 5.96 127 LEU B C 1
ATOM 4756 O O . LEU B 1 121 ? -11.692 68.842 54.270 1.00 6.90 127 LEU B O 1
ATOM 4772 N N . GLN B 1 122 ? -13.914 68.995 54.573 1.00 5.90 128 GLN B N 1
ATOM 4773 C CA . GLN B 1 122 ? -14.112 67.596 55.010 1.00 6.33 128 GLN B CA 1
ATOM 4774 C C . GLN B 1 122 ? -14.744 66.775 53.916 1.00 5.10 128 GLN B C 1
ATOM 4775 O O . GLN B 1 122 ? -15.762 67.159 53.352 1.00 5.90 128 GLN B O 1
ATOM 4789 N N . TRP B 1 123 ? -14.149 65.623 53.619 1.00 5.92 129 TRP B N 1
ATOM 4790 C CA . TRP B 1 123 ? -14.644 64.803 52.501 1.00 6.21 129 TRP B CA 1
ATOM 4791 C C . TRP B 1 123 ? -16.061 64.312 52.773 1.00 5.57 129 TRP B C 1
ATOM 4792 O O . TRP B 1 123 ? -16.842 64.126 51.838 1.00 6.38 129 TRP B O 1
ATOM 4813 N N . GLU B 1 124 ? -16.453 64.095 54.036 1.00 6.13 130 GLU B N 1
ATOM 4814 C CA . GLU B 1 124 ? -17.841 63.730 54.318 1.00 7.45 130 GLU B CA 1
ATOM 4815 C C . GLU B 1 124 ? -18.801 64.720 53.738 1.00 6.50 130 GLU B C 1
ATOM 4816 O O . GLU B 1 124 ? -19.914 64.335 53.397 1.00 9.22 130 GLU B O 1
ATOM 4828 N N . ASN B 1 125 ? -18.427 66.002 53.707 1.00 5.58 131 ASN B N 1
ATOM 4829 C CA . ASN B 1 125 ? -19.267 67.022 53.128 1.00 5.73 131 ASN B CA 1
ATOM 4830 C C . ASN B 1 125 ? -19.094 67.116 51.617 1.00 5.38 131 ASN B C 1
ATOM 4831 O O . ASN B 1 125 ? -20.069 67.144 50.885 1.00 5.73 131 ASN B O 1
ATOM 4842 N N . VAL B 1 126 ? -17.849 67.169 51.152 1.00 4.73 132 VAL B N 1
ATOM 4843 C CA . VAL B 1 126 ? -17.567 67.373 49.744 1.00 5.03 132 VAL B CA 1
ATOM 4844 C C . VAL B 1 126 ? -18.155 66.229 48.911 1.00 4.96 132 VAL B C 1
ATOM 4845 O O . VAL B 1 126 ? -18.711 66.466 47.833 1.00 5.56 132 VAL B O 1
ATOM 4858 N N . SER B 1 127 ? -18.092 64.999 49.390 1.00 5.54 133 SER B N 1
ATOM 4859 C CA . SER B 1 127 ? -18.646 63.885 48.650 1.00 5.89 133 SER B CA 1
ATOM 4860 C C . SER B 1 127 ? -20.155 64.053 48.449 1.00 5.59 133 SER B C 1
ATOM 4861 O O . SER B 1 127 ? -20.678 63.889 47.333 1.00 7.45 133 SER B O 1
ATOM 4869 N N . ALA B 1 128 ? -20.858 64.419 49.523 1.00 5.79 134 ALA B N 1
ATOM 4870 C CA . ALA B 1 128 ? -22.308 64.680 49.426 1.00 6.24 134 ALA B CA 1
ATOM 4871 C C . ALA B 1 128 ? -22.576 65.828 48.487 1.00 5.04 134 ALA B C 1
ATOM 4872 O O . ALA B 1 128 ? -23.513 65.766 47.690 1.00 5.88 134 ALA B O 1
ATOM 4879 N N . MET B 1 129 ? -21.790 66.878 48.556 1.00 5.36 135 MET B N 1
ATOM 4880 C CA . MET B 1 129 ? -21.929 68.016 47.662 1.00 4.98 135 MET B CA 1
ATOM 4881 C C . MET B 1 129 ? -21.808 67.606 46.190 1.00 4.95 135 MET B C 1
ATOM 4882 O O . MET B 1 129 ? -22.626 68.005 45.356 1.00 5.96 135 MET B O 1
ATOM 4896 N N . ILE B 1 130 ? -20.788 66.829 45.874 1.00 5.52 136 ILE B N 1
ATOM 4897 C CA . ILE B 1 130 ? -20.611 66.342 44.501 1.00 5.85 136 ILE B CA 1
ATOM 4898 C C . ILE B 1 130 ? -21.844 65.540 44.077 1.00 6.19 136 ILE B C 1
ATOM 4899 O O . ILE B 1 130 ? -22.327 65.675 42.963 1.00 6.99 136 ILE B O 1
ATOM 4915 N N . GLU B 1 131 ? -22.310 64.643 44.927 1.00 6.38 137 GLU B N 1
ATOM 4916 C CA . GLU B 1 131 ? -23.488 63.853 44.613 1.00 6.62 137 GLU B CA 1
ATOM 4917 C C . GLU B 1 131 ? -24.693 64.731 44.347 1.00 6.25 137 GLU B C 1
ATOM 4918 O O . GLU B 1 131 ? -25.446 64.495 43.390 1.00 7.05 137 GLU B O 1
ATOM 4930 N N . GLU B 1 132 ? -24.904 65.759 45.165 1.00 6.24 138 GLU B N 1
ATOM 4931 C CA . GLU B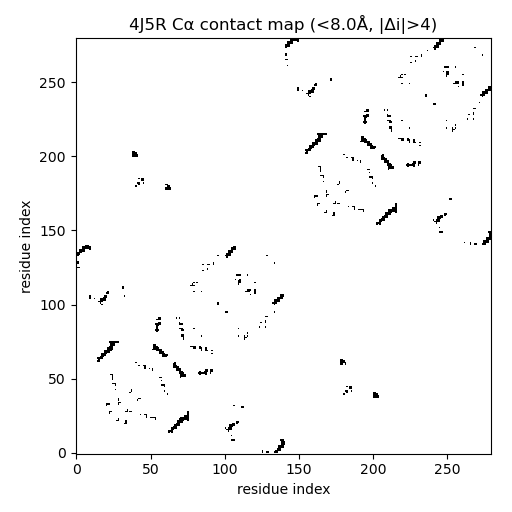 1 132 ? -26.081 66.583 44.970 1.00 6.03 138 GLU B CA 1
ATOM 4932 C C . GLU B 1 132 ? -25.951 67.424 43.704 1.00 6.49 138 GLU B C 1
ATOM 4933 O O . GLU B 1 132 ? -26.928 67.602 42.946 1.00 8.04 138 GLU B O 1
ATOM 4945 N N . VAL B 1 133 ? -24.767 67.968 43.426 1.00 5.85 139 VAL B N 1
ATOM 4946 C CA . VAL B 1 133 ? -24.581 68.805 42.244 1.00 6.28 139 VAL B CA 1
ATOM 4947 C C . VAL B 1 133 ? -24.748 67.983 40.973 1.00 6.62 139 VAL B C 1
ATOM 4948 O O . VAL B 1 133 ? -25.382 68.428 40.008 1.00 7.24 139 VAL B O 1
ATOM 4961 N N . PHE B 1 134 ? -24.190 66.767 40.952 1.00 6.41 140 PHE B N 1
ATOM 4962 C CA . PHE B 1 134 ? -24.153 65.946 39.714 1.00 6.99 140 PHE B CA 1
ATOM 4963 C C . PHE B 1 134 ? -25.312 65.017 39.531 1.00 6.85 140 PHE B C 1
ATOM 4964 O O . PHE B 1 134 ? -25.404 64.367 38.491 1.00 7.80 140 PHE B O 1
ATOM 4981 N N A GLU B 1 135 ? -26.211 64.953 40.499 0.57 6.69 141 GLU B N 1
ATOM 4982 N N B GLU B 1 135 ? -26.234 64.949 40.484 0.43 7.26 141 GLU B N 1
ATOM 4983 C CA A GLU B 1 135 ? -27.390 64.143 40.384 0.57 7.40 141 GLU B CA 1
ATOM 4984 C CA B GLU B 1 135 ? -27.399 64.085 40.342 0.43 8.39 141 GLU B CA 1
ATOM 4985 C C A GLU B 1 135 ? -28.110 64.490 39.098 0.57 8.73 141 GLU B C 1
ATOM 4986 C C B GLU B 1 135 ? -28.158 64.389 39.057 0.43 8.67 141 GLU B C 1
ATOM 4987 O O A GLU B 1 135 ? -28.241 65.660 38.726 0.57 9.10 141 GLU B O 1
ATOM 4988 O O B GLU B 1 135 ? -28.305 65.561 38.680 0.43 8.99 141 GLU B O 1
ATOM 5011 N N A ALA B 1 136 ? -28.609 63.447 38.428 0.50 10.73 142 ALA B N 1
ATOM 5012 N N B ALA B 1 136 ? -28.632 63.321 38.403 0.50 10.30 142 ALA B N 1
ATOM 5013 C CA A ALA B 1 136 ? -29.431 63.630 37.193 0.50 13.67 142 ALA B CA 1
ATOM 5014 C CA B ALA B 1 136 ? -29.425 63.460 37.169 0.50 14.41 142 ALA B CA 1
ATOM 5015 C C A ALA B 1 136 ? -28.647 64.171 35.983 0.50 12.86 142 ALA B C 1
ATOM 5016 C C B ALA B 1 136 ? -28.594 63.718 35.938 0.50 13.90 142 ALA B C 1
ATOM 5017 O O A ALA B 1 136 ? -29.172 64.827 35.065 0.50 12.89 142 ALA B O 1
ATOM 5018 O O B ALA B 1 136 ? -29.140 63.755 34.843 0.50 16.72 142 ALA B O 1
ATOM 5021 N N A THR B 1 137 ? -27.355 63.853 35.976 0.37 11.55 143 THR B N 1
ATOM 5022 N N B THR B 1 137 ? -27.289 63.876 36.091 0.63 10.48 143 THR B N 1
ATOM 5023 C CA A THR B 1 137 ? -26.500 64.203 34.830 0.37 12.33 143 THR B CA 1
ATOM 5024 C CA B THR B 1 137 ? -26.450 63.851 34.925 0.63 9.94 143 THR B CA 1
ATOM 5025 C C A THR B 1 137 ? -25.884 63.057 34.030 0.37 14.85 143 THR B C 1
ATOM 5026 C C B THR B 1 137 ? -25.989 62.419 34.717 0.63 8.79 143 THR B C 1
ATOM 5027 O O A THR B 1 137 ? -25.520 63.265 32.886 0.37 13.68 143 THR B O 1
ATOM 5028 O O B THR B 1 137 ? -26.099 61.584 35.605 0.63 10.24 143 THR B O 1
ATOM 5049 N N A ASP B 1 138 ? -25.717 61.887 34.635 0.37 15.38 144 ASP B N 1
ATOM 5050 N N B ASP B 1 138 ? -25.356 62.168 33.558 0.63 8.96 144 ASP B N 1
ATOM 5051 C CA A ASP B 1 138 ? -24.983 60.742 34.015 0.37 17.91 144 ASP B CA 1
ATOM 5052 C CA B ASP B 1 138 ? -24.696 60.897 33.267 0.63 14.06 144 ASP B CA 1
ATOM 5053 C C A ASP B 1 138 ? -23.408 60.842 33.899 0.37 14.33 144 ASP B C 1
ATOM 5054 C C B ASP B 1 138 ? -23.207 61.104 33.379 0.63 15.01 144 ASP B C 1
ATOM 5055 O O A ASP B 1 138 ? -22.763 59.899 33.445 0.37 15.10 144 ASP B O 1
ATOM 5056 O O B ASP B 1 138 ? -22.416 60.480 32.677 0.63 16.22 144 ASP B O 1
ATOM 5073 N N . ILE B 1 139 ? -22.819 61.976 34.303 1.00 11.70 145 ILE B N 1
ATOM 5074 C CA . ILE B 1 139 ? -21.385 62.197 34.472 1.00 11.55 145 ILE B CA 1
ATOM 5075 C C . ILE B 1 139 ? -20.868 61.253 35.583 1.00 13.68 145 ILE B C 1
ATOM 5076 O O . ILE B 1 139 ? -21.336 61.319 36.715 1.00 16.04 145 ILE B O 1
ATOM 5093 N N . LYS B 1 140 ? -19.964 60.343 35.198 1.00 12.67 146 LYS B N 1
ATOM 5094 C CA A LYS B 1 140 ? -19.345 59.380 36.106 0.29 13.80 146 LYS B CA 1
ATOM 5095 C CA B LYS B 1 140 ? -19.356 59.370 36.088 0.71 13.91 146 LYS B CA 1
ATOM 5096 C C . LYS B 1 140 ? -18.108 60.025 36.702 1.00 12.62 146 LYS B C 1
ATOM 5097 O O . LYS B 1 140 ? -17.275 60.541 35.974 1.00 13.60 146 LYS B O 1
ATOM 5132 N N . ILE B 1 141 ? -18.002 60.000 38.021 1.00 11.35 147 ILE B N 1
ATOM 5133 C CA . ILE B 1 141 ? -16.899 60.589 38.763 1.00 11.06 147 ILE B CA 1
ATOM 5134 C C . ILE B 1 141 ? -16.100 59.508 39.462 1.00 8.82 147 ILE B C 1
ATOM 5135 O O . ILE B 1 141 ? -16.662 58.638 40.123 1.00 10.41 147 ILE B O 1
ATOM 5151 N N . THR B 1 142 ? -14.790 59.585 39.251 1.00 8.81 148 THR B N 1
ATOM 5152 C CA . THR B 1 142 ? -13.859 58.725 39.947 1.00 8.86 148 THR B CA 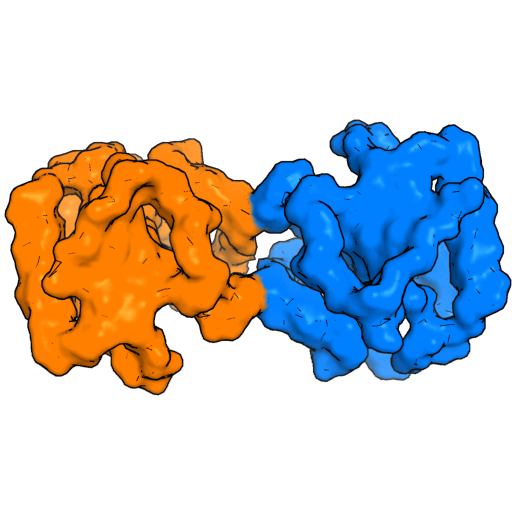1
ATOM 5153 C C . THR B 1 142 ? -12.951 59.571 40.805 1.00 8.53 148 THR B C 1
ATOM 5154 O O . THR B 1 142 ? -12.373 60.537 40.318 1.00 8.79 148 THR B O 1
ATOM 5165 N N . VAL B 1 143 ? -12.923 59.247 42.104 1.00 8.97 149 VAL B N 1
ATOM 5166 C CA . VAL B 1 143 ? -12.116 59.942 43.079 1.00 8.32 149 VAL B CA 1
ATOM 5167 C C . VAL B 1 143 ? -10.946 59.042 43.445 1.00 9.07 149 VAL B C 1
ATOM 5168 O O . VAL B 1 143 ? -11.131 57.926 43.898 1.00 11.16 149 VAL B O 1
ATOM 5181 N N . TYR B 1 144 ? -9.739 59.559 43.241 1.00 9.49 150 TYR B N 1
ATOM 5182 C CA . TYR B 1 144 ? -8.494 58.867 43.550 1.00 11.86 150 TYR B CA 1
ATOM 5183 C C . TYR B 1 144 ? -7.982 59.277 44.903 1.00 15.81 150 TYR B C 1
ATOM 5184 O O . TYR B 1 144 ? -7.984 60.466 45.222 1.00 16.43 150 TYR B O 1
ATOM 5202 N N . THR B 1 145 ? -7.592 58.286 45.700 1.00 19.59 151 THR B N 1
ATOM 5203 C CA . THR B 1 145 ? -7.415 58.431 47.141 1.00 23.32 151 THR B CA 1
ATOM 5204 C C . THR B 1 145 ? -6.062 57.810 47.492 1.00 31.46 151 THR B C 1
ATOM 5205 O O . THR B 1 145 ? -5.520 56.959 46.741 1.00 25.57 151 THR B O 1
#

Organism: Homo sapiens (NCBI:txid9606)

Sequence (280 aa):
SSRITYVKGDLFACPKKTDSLAHCISEDCCRMGAGIAVLFKKKFGGVQQELLNQQQKKKKSSGEVAVLKKKRRDDGGRRYIYYLITKKKRASHKPTYENLQKKSSLEEAMKSSHCLKNGVTDLLSMPRRIGCGLDRLQWEENVSAMIEEVFEEATDIKKITVYTTLRITYVKGDDLFACPKTDSLAHCISEDCCRMGAGIAVLFKKKFGGVQELLNQQQKKSSGEVAVLKKKKRRDDGGRRYIYYLITKKKRRASHKPTYENLQKKSLEEA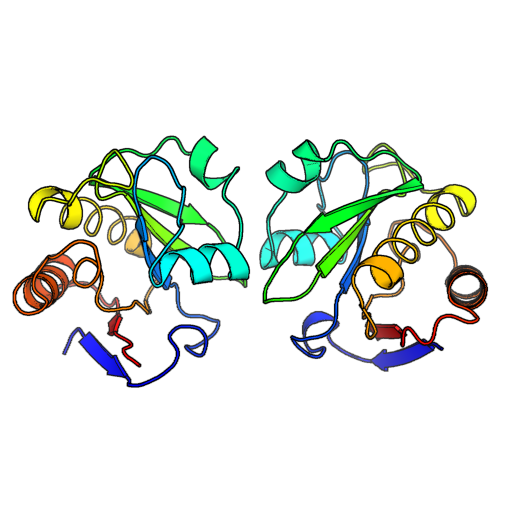MKSSHCLKNGVTDLLSMPRIGCGLDRLQWENVSAMIEEVFEEAATTDDIKKITVYT

GO terms:
  GO:0061463 O-acetyl-ADP-ribose deacetylase activity (F, IDA)
  GO:0090734 site of DNA damage (C, IDA)
  GO:0005654 nucleoplasm (C, IDA)
  GO:0005730 nucleolus (C, IDA)
  GO:0001883 purine nucleoside binding (F, IDA)
  GO:0042278 purine nucleoside metabolic process (P, IDA)
  GO:0140291 peptidyl-glutamate ADP-deribosylation (P, IDA)
  GO:0051725 protein de-ADP-ribosylation (P, IDA)
  GO:0140293 ADP-ribosylglutamate hydrolase activity (F, IDA)
  GO:0005694 chromosome (C, EXP)
  GO:0006974 DNA damage response (P, IMP)
  GO:0005515 protein binding (F, IPI)

Foldseek 3Di:
DLEAEDEDDLVPPDPAAEEEAEAALVLPLDDDCSVVVCVPPNCSVVQNVVSDHQLAWGWDDDPLHIYIYQHFYHDRQAAGDPNSSLSHLLNVLVVCVVSVHAEYEYELHCVDSNPDDSVVVVVSNCVSCPPHNRHYYYYDD/DEDEDADDLVPPDLAAEEEAEAALQLPLDDDCSVVVCVPPPCSVVQNVVNDHQLAWGWDDDPLHIYIYQHHYHDRQDAGDPNSSLSSLLNVLVVCVVSVHAEYEYELHCVDSNPDDSVVVVVSNCVSCPPHNHYYYYYD

B-factor: mean 11.76, std 8.02, range [4.02, 52.11]

CATH classification: 3.40.220.10

Nearest PDB structures (foldseek):
  4j5s-assembly1_A  TM=9.935E-01  e=2.327E-28  Homo sapiens
  2lgr-assembly1_A  TM=9.561E-01  e=1.374E-24  Homo sapiens
  2l8r-assembly1_A  TM=9.694E-01  e=2.017E-23  Homo sapiens
  2eee-assembly1_A  TM=9.481E-01  e=8.411E-24  Homo sapiens
  7omu-assembly2_BBB  TM=8.622E-01  e=1.570E-09  Thermosipho africanus

InterPro domains:
  IPR002589 Macro domain [PF01661] (36-134)
  IPR002589 Macro domain [PS51154] (1-152)
  IPR002589 Macro domain [SM00506] (13-136)
  IPR043472 Macro domain-like [G3DSA:3.40.220.10] (9-152)
  IPR043472 Macro domain-like [SSF52949] (14-151)
  IPR050892 ADP-ribose derivative metabolism enzymes [PTHR12521] (5-152)

Radius of gyration: 21.11 Å; Cα contacts (8 Å, |Δi|>4): 662; chains: 2; bounding box: 59×32×53 Å

Solvent-accessible surface area: 13753 Å² total; per-residue (Å²): 142,50,8,79,112,55,164,26,74,6,45,81,10,76,107,120,12,4,2,0,1,22,9,5,29,43,9,151,10,61,52,47,50,12,59,88,0,82,128,43,2,10,5,42,57,66,3,66,83,59,123,80,93,32,8,71,12,1,24,1,108,3,26,43,11,34,0,0,0,0,2,1,23,101,98,38,92,79,105,14,74,73,112,38,1,72,98,0,0,73,34,0,53,68,44,0,102,175,57,58,16,72,55,1,0,0,18,109,4,9,33,49,94,15,153,20,103,28,132,59,0,18,44,26,0,87,143,10,0,116,101,15,125,2,138,2,26,0,22,50,179,100,28,83,102,56,190,40,87,8,53,77,14,73,156,98,12,4,2,0,1,23,8,6,39,42,7,151,10,61,53,47,53,11,59,88,0,83,129,36,2,10,5,35,74,67,3,65,87,58,135,80,106,28,8,69,11,1,24,0,127,4,37,51,19,37,0,0,0,0,2,1,23,128,139,39,95,78,107,12,72,75,111,38,0,79,103,0,0,73,33,0,43,68,44,0,97,179,57,58,16,71,45,0,0,0,20,99,4,8,33,50,96,16,151,20,100,39,134,58,0,16,45,25,0,85,140,7,0,115,97,20,117,3,117,1,28,0,26,62

Secondary structure (DSSP, 8-state):
--EEEEES-GGGS-TTSEEEEEEETT----STTHHHHHHHH--HHHHHHH---TTEEEEEEETTEEEEEEEEESSTTS---HHHHHHHHHHHHHHHHHHT--EEEE-STTSSTT---HHHHHHHHHHHHTTS--EEEEEE-/-EEEE-S-STTS-TTSEEEEEEETT----STTHHHHHHHH--HHHHHHH---TTEEEEEEETTEEEEEEEEESSTTS---HHHHHHHHHHHHHHHHHHT--EEEE-STTSSTT---HHHHHHHHHHHHTTS--EEEEE-